Protein AF-A0A925RV56-F1 (afdb_monomer_lite)

Sequence (226 aa):
MSQFLAENAASPAIKYVKHAPISTLAQRGDGDKLFFITARDPLSQYQSLYFYGCRGNGRTFRQIARSEYDHLALYDGTEAGFARWLMLIATPGGRDIIAELYPPECAELYGPVTFCFLYLSFVTPARKLPKWLDRDRLPGQYEKKRLHRHVLRCESLNDDLAALAEGDLAPFLRDPGGAAARLRESRERRNSNSKRKPITVSNELKALVQEREWFMYDVLGYPRYV

Foldseek 3Di:
DDPLCVAWFPDDDPDDDPPDAPADCVQVPPPLDADEAEAEDQVVVLLLVLQCLLVVDDQLNVLCVVDPHPSCQLNVLALNSSVVVLVLQLALNNQVSQDPLCDSLNRHQAGPRLVVRQCQQAHPSSVPVSVQSDPVCVLVCSVVGGRHPYYAYPVCNLQSVLVCLCPVCVVGTPDSNVSSVVSVVPPDPPPVCPPDDDHDHDPVSLVSNCRRHVCCCVRVPDDRDD

pLDDT: mean 88.08, std 12.36, range [43.88, 98.25]

Radius of gyration: 19.15 Å; chains: 1; bounding box: 49×39×48 Å

Structure (mmCIF, N/CA/C/O backbone):
data_AF-A0A925RV56-F1
#
_entry.id   AF-A0A925RV56-F1
#
loop_
_atom_site.group_PDB
_atom_site.id
_atom_site.type_symbol
_atom_site.label_atom_id
_atom_site.label_alt_id
_atom_site.label_comp_id
_atom_site.label_asym_id
_atom_site.label_entity_id
_atom_site.label_seq_id
_atom_site.pdbx_PDB_ins_code
_atom_site.Cartn_x
_atom_site.Cartn_y
_atom_site.Cartn_z
_atom_site.occupancy
_atom_site.B_iso_or_equiv
_atom_site.auth_seq_id
_atom_site.auth_comp_id
_atom_site.auth_asym_id
_atom_site.auth_atom_id
_atom_site.pdbx_PDB_model_num
ATOM 1 N N . MET A 1 1 ? -6.798 19.239 12.460 1.00 58.84 1 MET A N 1
ATOM 2 C CA . MET A 1 1 ? -7.559 17.972 12.543 1.00 58.84 1 MET A CA 1
ATOM 3 C C . MET A 1 1 ? -8.550 17.918 11.387 1.00 58.84 1 MET A C 1
ATOM 5 O O . MET A 1 1 ? -8.887 18.983 10.890 1.00 58.84 1 MET A O 1
ATOM 9 N N . SER A 1 2 ? -8.964 16.734 10.917 1.00 79.06 2 SER A N 1
ATOM 10 C CA . SER A 1 2 ? -9.978 16.633 9.853 1.00 79.06 2 SER A CA 1
ATOM 11 C C . SER A 1 2 ? -11.288 17.292 10.295 1.00 79.06 2 SER A C 1
ATOM 13 O O . SER A 1 2 ? -11.746 17.027 11.407 1.00 79.06 2 SER A O 1
ATOM 15 N N . GLN A 1 3 ? -11.888 18.114 9.430 1.00 85.75 3 GLN A N 1
ATOM 16 C CA . GLN A 1 3 ? -13.200 18.723 9.667 1.00 85.75 3 GLN A CA 1
ATOM 17 C C . GLN A 1 3 ? -14.272 17.654 9.930 1.00 85.75 3 GLN A C 1
ATOM 19 O O . GLN A 1 3 ? -15.056 17.789 10.863 1.00 85.75 3 GLN A O 1
ATOM 24 N N . PHE A 1 4 ? -14.222 16.536 9.196 1.00 88.69 4 PHE A N 1
ATOM 25 C CA . PHE A 1 4 ? -15.129 15.405 9.398 1.00 88.69 4 PHE A CA 1
ATOM 26 C C . PHE A 1 4 ? -15.094 14.885 10.843 1.00 88.69 4 PHE A C 1
ATOM 28 O O . PHE A 1 4 ? -16.139 14.679 11.451 1.00 88.69 4 PHE A O 1
ATOM 35 N N . LEU A 1 5 ? -13.899 14.710 11.419 1.00 87.88 5 LEU A N 1
ATOM 36 C CA . LEU A 1 5 ? -13.766 14.217 12.793 1.00 87.88 5 LEU A CA 1
ATOM 37 C C . LEU A 1 5 ? -14.235 15.253 13.819 1.00 87.88 5 LEU A C 1
ATOM 39 O O . LEU A 1 5 ? -14.860 14.879 14.803 1.00 87.88 5 LEU A O 1
ATOM 43 N N . ALA A 1 6 ? -13.978 16.544 13.586 1.00 88.50 6 ALA A N 1
ATOM 44 C CA . ALA A 1 6 ? -14.450 17.603 14.480 1.00 88.50 6 ALA A CA 1
ATOM 45 C C . ALA A 1 6 ? -15.991 17.642 14.573 1.00 88.50 6 ALA A C 1
ATOM 47 O O . ALA A 1 6 ? -16.551 17.857 15.651 1.00 88.50 6 ALA A O 1
ATOM 48 N N . GLU A 1 7 ? -16.669 17.387 13.455 1.00 91.75 7 GLU A N 1
ATOM 49 C CA . GLU A 1 7 ? -18.129 17.437 13.338 1.00 91.75 7 GLU A CA 1
ATOM 50 C C . GLU A 1 7 ? -18.819 16.152 13.823 1.00 91.75 7 GLU A C 1
ATOM 52 O O . GLU A 1 7 ? -19.895 16.235 14.412 1.00 91.75 7 GLU A O 1
ATOM 57 N N . ASN A 1 8 ? -18.198 14.980 13.655 1.00 94.12 8 ASN A N 1
ATOM 58 C CA . ASN A 1 8 ? -18.866 13.697 13.912 1.00 94.12 8 ASN A CA 1
ATOM 59 C C . ASN A 1 8 ? -18.398 12.966 15.181 1.00 94.12 8 ASN A C 1
ATOM 61 O O . ASN A 1 8 ? -19.138 12.123 15.677 1.00 94.12 8 ASN A O 1
ATOM 65 N N . ALA A 1 9 ? -17.211 13.253 15.728 1.00 93.44 9 ALA A N 1
ATOM 66 C CA . ALA A 1 9 ? -16.708 12.527 16.899 1.00 93.44 9 ALA A CA 1
ATOM 67 C C . ALA A 1 9 ? -17.491 12.874 18.176 1.00 93.44 9 ALA A C 1
ATOM 69 O O . ALA A 1 9 ? -17.701 14.047 18.482 1.00 93.44 9 ALA A O 1
ATOM 70 N N . ALA A 1 10 ? -17.874 11.864 18.959 1.00 92.94 10 ALA A N 1
ATOM 71 C CA . ALA A 1 10 ? -18.574 12.045 20.234 1.00 92.94 10 ALA A CA 1
ATOM 72 C C . ALA A 1 10 ? -17.686 12.680 21.318 1.00 92.94 10 ALA A C 1
ATOM 74 O O . ALA A 1 10 ? -18.184 13.347 22.223 1.00 92.94 10 ALA A O 1
ATOM 75 N N . SER A 1 11 ? -16.366 12.522 21.207 1.00 87.88 11 SER A N 1
ATOM 76 C CA . SER A 1 11 ? -15.388 13.018 22.177 1.00 87.88 11 SER A CA 1
ATOM 77 C C . SER A 1 11 ? -14.476 14.094 21.577 1.00 87.88 11 SER A C 1
ATOM 79 O O . SER A 1 11 ? -14.195 14.071 20.374 1.00 87.88 11 SER A O 1
ATOM 81 N N . PRO A 1 12 ? -13.973 15.041 22.393 1.00 86.19 12 PRO A N 1
ATOM 82 C CA . PRO A 1 12 ? -12.977 15.999 21.938 1.00 86.19 12 PRO A CA 1
ATOM 83 C C . PRO A 1 12 ? -11.671 15.283 21.588 1.00 86.19 12 PRO A C 1
ATOM 85 O O . PRO A 1 12 ? -11.300 14.278 22.197 1.00 86.19 12 PRO A O 1
ATOM 88 N N . ALA A 1 13 ? -10.930 15.824 20.625 1.00 84.25 13 ALA A N 1
ATOM 89 C CA . ALA A 1 13 ? -9.627 15.265 20.315 1.00 84.25 13 ALA A CA 1
ATOM 90 C C . ALA A 1 13 ? -8.609 15.595 21.398 1.00 84.25 13 ALA A C 1
ATOM 92 O O . ALA A 1 13 ? -8.320 16.756 21.671 1.00 84.25 13 ALA A O 1
ATOM 93 N N . ILE A 1 14 ? -8.021 14.540 21.950 1.00 79.38 14 ILE A N 1
ATOM 94 C CA . ILE A 1 14 ? -7.017 14.635 23.007 1.00 79.38 14 ILE A CA 1
ATOM 95 C C . ILE A 1 14 ? -5.660 15.041 22.421 1.00 79.38 14 ILE A C 1
ATOM 97 O O . ILE A 1 14 ? -4.964 15.898 22.959 1.00 79.38 14 ILE A O 1
ATOM 101 N N . LYS A 1 15 ? -5.260 14.423 21.301 1.00 80.06 15 LYS A N 1
ATOM 102 C CA . LYS A 1 15 ? -3.985 14.700 20.633 1.00 80.06 15 LYS A CA 1
ATOM 103 C C . LYS A 1 15 ? -4.027 14.242 19.182 1.00 80.06 15 LYS A C 1
ATOM 105 O O . LYS A 1 15 ? -4.480 13.141 18.887 1.00 80.06 15 LYS A O 1
ATOM 110 N N . TYR A 1 16 ? -3.485 15.057 18.283 1.00 77.25 16 TYR A N 1
ATOM 111 C CA . TYR A 1 16 ? -3.276 14.684 16.887 1.00 77.25 16 TYR A CA 1
ATOM 112 C C . TYR A 1 16 ? -1.789 14.773 16.557 1.00 77.25 16 TYR A C 1
ATOM 114 O O . TYR A 1 16 ? -1.198 15.849 16.628 1.00 77.25 16 TYR A O 1
ATOM 122 N N . VAL A 1 17 ? -1.184 13.643 16.192 1.00 77.06 17 VAL A N 1
ATOM 123 C CA . VAL A 1 17 ? 0.209 13.590 15.737 1.00 77.06 17 VAL A CA 1
ATOM 124 C C . VAL A 1 17 ? 0.253 12.867 14.405 1.00 77.06 17 VAL A C 1
ATOM 126 O O . VAL A 1 17 ? -0.127 11.703 14.298 1.00 77.06 17 VAL A O 1
ATOM 129 N N . LYS A 1 18 ? 0.735 13.563 13.378 1.00 76.81 18 LYS A N 1
ATOM 130 C CA . LYS A 1 18 ? 0.964 12.964 12.066 1.00 76.81 18 LYS A CA 1
ATOM 131 C C . LYS A 1 18 ? 2.271 12.168 12.096 1.00 76.81 18 LYS A C 1
ATOM 133 O O . LYS A 1 18 ? 3.268 12.663 12.609 1.00 76.81 18 LYS A O 1
ATOM 138 N N . HIS A 1 19 ? 2.261 10.965 11.522 1.00 74.06 19 HIS A N 1
ATOM 139 C CA . HIS A 1 19 ? 3.433 10.081 11.415 1.00 74.06 19 HIS A CA 1
ATOM 140 C C . HIS A 1 19 ? 4.072 9.692 12.764 1.00 74.06 19 HIS A C 1
ATOM 142 O O . HIS A 1 19 ? 5.280 9.475 12.837 1.00 74.06 19 HIS A O 1
ATOM 148 N N . ALA A 1 20 ? 3.281 9.602 13.839 1.00 73.88 20 ALA A N 1
ATOM 149 C CA . ALA A 1 20 ? 3.788 9.097 15.110 1.00 73.88 20 ALA A CA 1
ATOM 150 C C . ALA A 1 20 ? 4.169 7.609 14.987 1.00 73.88 20 ALA A C 1
ATOM 152 O O . ALA A 1 20 ? 3.386 6.831 14.435 1.00 73.88 20 ALA A O 1
ATOM 153 N N . PRO A 1 21 ? 5.333 7.186 15.509 1.00 70.00 21 PRO A N 1
ATOM 154 C CA . PRO A 1 21 ? 5.688 5.777 15.533 1.00 70.00 21 PRO A CA 1
ATOM 155 C C . PRO A 1 21 ? 4.753 5.009 16.473 1.00 70.00 21 PRO A C 1
ATOM 157 O O . PRO A 1 21 ? 4.468 5.447 17.590 1.00 70.00 21 PRO A O 1
ATOM 160 N N . ILE A 1 22 ? 4.322 3.827 16.037 1.00 69.88 22 ILE A N 1
ATOM 161 C CA . ILE A 1 22 ? 3.598 2.873 16.882 1.00 69.88 22 ILE A CA 1
ATOM 162 C C . ILE A 1 22 ? 4.647 2.028 17.613 1.00 69.88 22 ILE A C 1
ATOM 164 O O . ILE A 1 22 ? 5.045 0.955 17.155 1.00 69.88 22 ILE A O 1
ATOM 168 N N . SER A 1 23 ? 5.216 2.584 18.682 1.00 62.62 23 SER A N 1
ATOM 169 C CA . SER A 1 23 ? 6.438 2.059 19.305 1.00 62.62 23 SER A CA 1
ATOM 170 C C . SER A 1 23 ? 6.220 1.272 20.598 1.00 62.62 23 SER A C 1
ATOM 172 O O . SER A 1 23 ? 7.163 0.618 21.044 1.00 62.62 23 SER A O 1
ATOM 174 N N . THR A 1 24 ? 5.023 1.270 21.203 1.00 58.88 24 THR A N 1
ATOM 175 C CA . THR A 1 24 ? 4.828 0.681 22.543 1.00 58.88 24 THR A CA 1
ATOM 176 C C . THR A 1 24 ? 3.706 -0.355 22.624 1.00 58.88 24 THR A C 1
ATOM 178 O O . THR A 1 24 ? 2.644 -0.226 22.022 1.00 58.88 24 THR A O 1
ATOM 181 N N . LEU A 1 25 ? 3.931 -1.391 23.443 1.00 52.28 25 LEU A N 1
ATOM 182 C CA . LEU A 1 25 ? 2.933 -2.405 23.817 1.00 52.28 25 LEU A CA 1
ATOM 183 C C . LEU A 1 25 ? 1.701 -1.801 24.515 1.00 52.28 25 LEU A C 1
ATOM 185 O O . LEU A 1 25 ? 0.617 -2.361 24.404 1.00 52.28 25 LEU A O 1
ATOM 189 N N . ALA A 1 26 ? 1.837 -0.636 25.159 1.00 49.56 26 ALA A N 1
ATOM 190 C CA . ALA A 1 26 ? 0.726 0.107 25.761 1.00 49.56 26 ALA A CA 1
ATOM 191 C C . ALA A 1 26 ? -0.317 0.586 24.729 1.00 49.56 26 ALA A C 1
ATOM 193 O O . ALA A 1 26 ? -1.475 0.795 25.066 1.00 49.56 26 ALA A O 1
ATOM 194 N N . GLN A 1 27 ? 0.058 0.719 23.451 1.00 57.03 27 GLN A N 1
ATOM 195 C CA . GLN A 1 27 ? -0.900 0.964 22.365 1.00 57.03 27 GLN A CA 1
ATOM 196 C C . GLN A 1 27 ? -1.645 -0.311 21.938 1.00 57.03 27 GLN A C 1
ATOM 198 O O . GLN A 1 27 ? -2.660 -0.212 21.264 1.00 57.03 27 GLN A O 1
ATOM 203 N N . ARG A 1 28 ? -1.141 -1.489 22.329 1.00 48.72 28 ARG A N 1
ATOM 204 C CA . ARG A 1 28 ? -1.655 -2.823 21.988 1.00 48.72 28 ARG A CA 1
ATOM 205 C C . ARG A 1 28 ? -2.567 -3.412 23.072 1.00 48.72 28 ARG A C 1
ATOM 207 O O . ARG A 1 28 ? -3.389 -4.258 22.756 1.00 48.72 28 ARG A O 1
ATOM 214 N N . GLY A 1 29 ? -2.359 -3.019 24.331 1.00 43.88 29 GLY A N 1
ATOM 215 C CA . GLY A 1 29 ? -3.108 -3.510 25.497 1.00 43.88 29 GLY A CA 1
ATOM 216 C C . GLY A 1 29 ? -4.313 -2.656 25.883 1.00 43.88 29 GLY A C 1
ATOM 217 O O . GLY A 1 29 ? -5.063 -3.037 26.772 1.00 43.88 29 GLY A O 1
ATOM 218 N N . ASP A 1 30 ? -4.494 -1.518 25.220 1.00 57.38 30 ASP A N 1
ATOM 219 C CA . ASP A 1 30 ? -5.685 -0.696 25.374 1.00 57.38 30 ASP A CA 1
ATOM 220 C C . ASP A 1 30 ? -6.725 -1.231 24.386 1.00 57.38 30 ASP A C 1
ATOM 222 O O . ASP A 1 30 ? -6.739 -0.836 23.218 1.00 57.38 30 ASP A O 1
ATOM 226 N N . GLY A 1 31 ? -7.497 -2.232 24.826 1.00 59.25 31 GLY A N 1
ATOM 227 C CA . GLY A 1 31 ? -8.502 -2.930 24.010 1.00 59.25 31 GLY A CA 1
ATOM 228 C C . GLY A 1 31 ? -9.547 -1.999 23.388 1.00 59.25 31 GLY A C 1
ATOM 229 O O . GLY A 1 31 ? -10.214 -2.378 22.430 1.00 59.25 31 GLY A O 1
ATOM 230 N N . ASP A 1 32 ? -9.611 -0.762 23.875 1.00 69.44 32 ASP A N 1
ATOM 231 C CA . ASP A 1 32 ? -10.511 0.290 23.419 1.00 69.44 32 ASP A CA 1
ATOM 232 C C . ASP A 1 32 ? -9.981 1.048 22.185 1.00 69.44 32 ASP A C 1
ATOM 234 O O . ASP A 1 32 ? -10.667 1.910 21.631 1.00 69.44 32 ASP A O 1
ATOM 238 N N . LYS A 1 33 ? -8.754 0.758 21.722 1.00 80.25 33 LYS A N 1
ATOM 239 C CA . LYS A 1 33 ? -8.170 1.403 20.537 1.00 80.25 33 LYS A CA 1
ATOM 240 C C . LYS A 1 33 ? -8.474 0.634 19.256 1.00 80.25 33 LYS A C 1
ATOM 242 O O . LYS A 1 33 ? -7.994 -0.476 19.039 1.00 80.25 33 LYS A O 1
ATOM 247 N N . LEU A 1 34 ? -9.170 1.296 18.336 1.00 86.38 34 LEU A N 1
ATOM 248 C CA . LEU A 1 34 ? -9.408 0.782 16.992 1.00 86.38 34 LEU A CA 1
ATOM 249 C C . LEU A 1 34 ? -8.260 1.147 16.038 1.00 86.38 34 LEU A C 1
ATOM 251 O O . LEU A 1 34 ? -7.969 2.323 15.812 1.00 86.38 34 LEU A O 1
ATOM 255 N N . PHE A 1 35 ? -7.654 0.135 15.418 1.00 88.75 35 PHE A N 1
ATOM 256 C CA . PHE A 1 35 ? -6.673 0.301 14.345 1.00 88.75 35 PHE A CA 1
ATOM 257 C C . PHE A 1 35 ? -7.241 -0.223 13.026 1.00 88.75 35 PHE A C 1
ATOM 259 O O . PHE A 1 35 ? -7.719 -1.357 12.944 1.00 88.75 35 PHE A O 1
ATOM 266 N N . PHE A 1 36 ? -7.122 0.575 11.971 1.00 93.88 36 PHE A N 1
ATOM 267 C CA . PHE A 1 36 ? -7.403 0.170 10.598 1.00 93.88 36 PHE A CA 1
ATOM 268 C C . PHE A 1 36 ? -6.281 0.656 9.681 1.00 93.88 36 PHE A C 1
ATOM 270 O O . PHE A 1 36 ? -5.567 1.611 9.997 1.00 93.88 36 PHE A O 1
ATOM 277 N N . ILE A 1 37 ? -6.112 -0.019 8.552 1.00 95.31 37 ILE A N 1
ATOM 278 C CA . ILE A 1 37 ? -5.110 0.306 7.536 1.00 95.31 37 ILE A CA 1
ATOM 279 C C . ILE A 1 37 ? -5.791 0.399 6.177 1.00 95.31 37 ILE A C 1
ATOM 281 O O . ILE A 1 37 ? -6.814 -0.244 5.952 1.00 95.31 37 ILE A O 1
ATOM 285 N N . THR A 1 38 ? -5.228 1.179 5.260 1.00 95.88 38 THR A N 1
ATOM 286 C CA . THR A 1 38 ? -5.669 1.176 3.867 1.00 95.88 38 THR A CA 1
ATOM 287 C C . THR A 1 38 ? -4.773 0.291 3.003 1.00 95.88 38 THR A C 1
ATOM 289 O O . THR A 1 38 ? -3.559 0.221 3.194 1.00 95.88 38 THR A O 1
ATOM 292 N N . ALA A 1 39 ? -5.377 -0.364 2.021 1.00 96.94 39 ALA A N 1
ATOM 293 C CA . ALA A 1 39 ? -4.698 -1.046 0.928 1.00 96.94 39 ALA A CA 1
ATOM 294 C C . ALA A 1 39 ? -5.175 -0.457 -0.403 1.00 96.94 39 ALA A C 1
ATOM 296 O O . ALA A 1 39 ? -6.234 0.168 -0.467 1.00 96.94 39 ALA A O 1
ATOM 297 N N . ARG A 1 40 ? -4.399 -0.653 -1.465 1.00 95.94 40 ARG A N 1
ATOM 298 C CA . ARG A 1 40 ? -4.764 -0.263 -2.828 1.00 95.94 40 ARG A CA 1
ATOM 299 C C . ARG A 1 40 ? -4.381 -1.380 -3.781 1.00 95.94 40 ARG A C 1
ATOM 301 O O . ARG A 1 40 ? -3.402 -2.083 -3.518 1.00 95.94 40 ARG A O 1
ATOM 308 N N . ASP A 1 41 ? -5.103 -1.475 -4.887 1.00 96.44 41 ASP A N 1
ATOM 309 C CA . ASP A 1 41 ? -4.726 -2.282 -6.036 1.00 96.44 41 ASP A CA 1
ATOM 310 C C . ASP A 1 41 ? -3.256 -2.004 -6.409 1.00 96.44 41 ASP A C 1
ATOM 312 O O . ASP A 1 41 ? -2.890 -0.834 -6.619 1.00 96.44 41 ASP A O 1
ATOM 316 N N . PRO A 1 42 ? -2.387 -3.032 -6.450 1.00 97.38 42 PRO A N 1
ATOM 317 C CA . PRO A 1 42 ? -0.957 -2.805 -6.608 1.00 97.38 42 PRO A CA 1
ATOM 318 C C . PRO A 1 42 ? -0.588 -2.091 -7.910 1.00 97.38 42 PRO A C 1
ATOM 320 O O . PRO A 1 42 ? 0.234 -1.173 -7.884 1.00 97.38 42 PRO A O 1
ATOM 323 N N . LEU A 1 43 ? -1.216 -2.435 -9.040 1.00 96.19 43 LEU A N 1
ATOM 324 C CA . LEU A 1 43 ? -0.917 -1.792 -10.320 1.00 96.19 43 LEU A CA 1
ATOM 325 C C . LEU A 1 43 ? -1.344 -0.323 -10.316 1.00 96.19 43 LEU A C 1
ATOM 327 O O . LEU A 1 43 ? -0.566 0.557 -10.697 1.00 96.19 43 LEU A O 1
ATOM 331 N N . SER A 1 44 ? -2.538 -0.038 -9.800 1.00 94.06 44 SER A N 1
ATOM 332 C CA . SER A 1 44 ? -3.037 1.325 -9.616 1.00 94.06 44 SER A CA 1
ATOM 333 C C . SER A 1 44 ? -2.136 2.149 -8.691 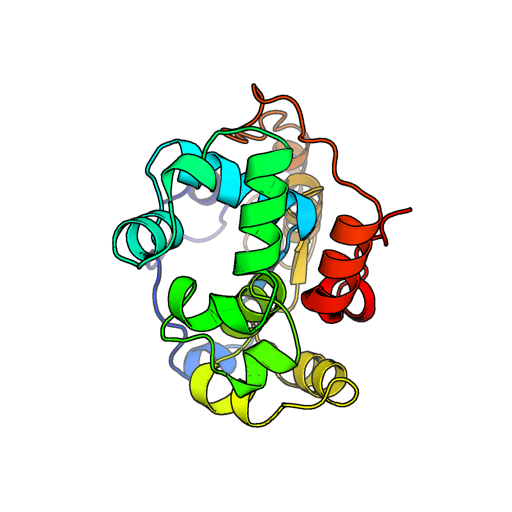1.00 94.06 44 SER A C 1
ATOM 335 O O . SER A 1 44 ? -1.917 3.345 -8.923 1.00 94.06 44 SER A O 1
ATOM 337 N N . GLN A 1 45 ? -1.588 1.530 -7.641 1.00 94.88 45 GLN A N 1
ATOM 338 C CA . GLN A 1 45 ? -0.621 2.158 -6.744 1.00 94.88 45 GLN A CA 1
ATOM 339 C C . GLN A 1 45 ? 0.692 2.473 -7.472 1.00 94.88 45 GLN A C 1
ATOM 341 O O . GLN A 1 45 ? 1.181 3.602 -7.371 1.00 94.88 45 GLN A O 1
ATOM 346 N N . TYR A 1 46 ? 1.235 1.533 -8.247 1.00 95.88 46 TYR A N 1
ATOM 347 C CA . TYR A 1 46 ? 2.443 1.750 -9.042 1.00 95.88 46 TYR A CA 1
ATOM 348 C C . TYR A 1 46 ? 2.278 2.861 -10.072 1.00 95.88 46 TYR A C 1
ATOM 350 O O . TYR A 1 46 ? 3.109 3.766 -10.117 1.00 95.88 46 TYR A O 1
ATOM 358 N N . GLN A 1 47 ? 1.189 2.861 -10.843 1.00 94.81 47 GLN A N 1
ATOM 359 C CA . GLN A 1 47 ? 0.898 3.938 -11.793 1.00 94.81 47 GLN A CA 1
ATOM 360 C C . GLN A 1 47 ? 0.806 5.292 -11.082 1.00 94.81 47 GLN A C 1
ATOM 362 O O . GLN A 1 47 ? 1.344 6.292 -11.554 1.00 94.81 47 GLN A O 1
ATOM 367 N N . SER A 1 48 ? 0.172 5.335 -9.907 1.00 92.31 48 SER A N 1
ATOM 368 C CA . SER A 1 48 ? 0.092 6.550 -9.095 1.00 92.31 48 SER A CA 1
ATOM 369 C C . SER A 1 48 ? 1.473 7.060 -8.669 1.00 92.31 48 SER A C 1
ATOM 371 O O . SER A 1 48 ? 1.726 8.263 -8.756 1.00 92.31 48 SER A O 1
ATOM 373 N N . LEU A 1 49 ? 2.361 6.168 -8.220 1.00 93.12 49 LEU A N 1
ATOM 374 C CA . LEU A 1 49 ? 3.731 6.501 -7.816 1.00 93.12 49 LEU A CA 1
ATOM 375 C C . LEU A 1 49 ? 4.585 6.944 -9.007 1.00 93.12 49 LEU A C 1
ATOM 377 O O . LEU A 1 49 ? 5.264 7.969 -8.924 1.00 93.12 49 LEU A O 1
ATOM 381 N N . TYR A 1 50 ? 4.496 6.225 -10.122 1.00 95.44 50 TYR A N 1
ATOM 382 C CA . TYR A 1 50 ? 5.164 6.554 -11.375 1.00 95.44 50 TYR A CA 1
ATOM 383 C C . TYR A 1 50 ? 4.851 7.983 -11.821 1.00 95.44 50 TYR A C 1
ATOM 385 O O . TYR A 1 50 ? 5.730 8.823 -12.008 1.00 95.44 50 TYR A O 1
ATOM 393 N N . PHE A 1 51 ? 3.562 8.293 -11.895 1.00 94.44 51 PHE A N 1
ATOM 394 C CA . PHE A 1 51 ? 3.058 9.583 -12.331 1.00 94.44 51 PHE A CA 1
ATOM 395 C C . PHE A 1 51 ? 3.324 10.727 -11.344 1.00 94.44 51 PHE A C 1
ATOM 397 O O . PHE A 1 51 ? 3.316 11.901 -11.742 1.00 94.44 51 PHE A O 1
ATOM 404 N N . TYR A 1 52 ? 3.519 10.416 -10.063 1.00 93.25 52 TYR A N 1
ATOM 405 C CA . TYR A 1 52 ? 4.018 11.366 -9.071 1.00 93.25 52 TYR A CA 1
ATOM 406 C C . TYR A 1 52 ? 5.507 11.667 -9.311 1.00 93.25 52 TYR A C 1
ATOM 408 O O . TYR A 1 52 ? 5.892 12.838 -9.333 1.00 93.25 52 TYR A O 1
ATOM 416 N N . GLY A 1 53 ? 6.302 10.636 -9.613 1.00 94.44 53 GLY A N 1
ATOM 417 C CA . GLY A 1 53 ? 7.710 10.746 -10.006 1.00 94.44 53 GLY A CA 1
ATOM 418 C C . GLY A 1 53 ? 7.937 11.513 -11.309 1.00 94.44 53 GLY A C 1
ATOM 419 O O . GLY A 1 53 ? 8.807 12.371 -11.345 1.00 94.44 53 GLY A O 1
ATOM 420 N N . CYS A 1 54 ? 7.075 11.347 -12.319 1.00 94.81 54 CYS A N 1
ATOM 421 C CA . CYS A 1 54 ? 7.109 12.140 -13.563 1.00 94.81 54 CYS A CA 1
ATOM 422 C C . CYS A 1 54 ? 6.976 13.657 -13.334 1.00 94.81 54 CYS A C 1
ATOM 424 O O . CYS A 1 54 ? 7.273 14.450 -14.217 1.00 94.81 54 CYS A O 1
ATOM 426 N N . ARG A 1 55 ? 6.501 14.086 -12.157 1.00 93.31 55 ARG A N 1
ATOM 427 C CA . ARG A 1 55 ? 6.442 15.504 -11.760 1.00 93.31 55 ARG A CA 1
ATOM 428 C C . ARG A 1 55 ? 7.676 15.944 -10.956 1.00 93.31 55 ARG A C 1
ATOM 430 O O . ARG A 1 55 ? 7.614 16.966 -10.281 1.00 93.31 55 ARG A O 1
ATOM 437 N N . GLY A 1 56 ? 8.736 15.140 -10.936 1.00 93.50 56 GLY A N 1
ATOM 438 C CA . GLY A 1 56 ? 9.936 15.360 -10.129 1.00 93.50 56 GLY A CA 1
ATOM 439 C C . GLY A 1 56 ? 9.734 15.150 -8.625 1.00 93.50 56 GLY A C 1
ATOM 440 O O . GLY A 1 56 ? 10.536 15.626 -7.823 1.00 93.50 56 GLY A O 1
ATOM 441 N N . ASN A 1 57 ? 8.652 14.477 -8.212 1.00 92.88 57 ASN A N 1
ATOM 442 C CA . ASN A 1 57 ? 8.293 14.349 -6.801 1.00 92.88 57 ASN A CA 1
ATOM 443 C C . ASN A 1 57 ? 8.546 12.949 -6.235 1.00 92.88 57 ASN A C 1
ATOM 445 O O . ASN A 1 57 ? 8.482 11.935 -6.924 1.00 92.88 57 ASN A O 1
ATOM 449 N N . GLY A 1 58 ? 8.740 12.892 -4.917 1.00 89.56 58 GLY A N 1
ATOM 450 C CA . GLY A 1 58 ? 8.850 11.643 -4.167 1.00 89.56 58 GLY A CA 1
ATOM 451 C C . GLY A 1 58 ? 10.283 11.238 -3.840 1.00 89.56 58 GLY A C 1
ATOM 452 O O . GLY A 1 58 ? 11.264 11.780 -4.348 1.00 89.56 58 GLY A O 1
ATOM 453 N N . ARG A 1 59 ? 10.414 10.308 -2.893 1.00 89.56 59 ARG A N 1
ATOM 454 C CA . ARG A 1 59 ? 11.719 9.794 -2.459 1.00 89.56 59 ARG A CA 1
ATOM 455 C C . ARG A 1 59 ? 12.354 8.929 -3.553 1.00 89.56 59 ARG A C 1
ATOM 457 O O . ARG A 1 59 ? 13.491 9.196 -3.911 1.00 89.56 59 ARG A O 1
ATOM 464 N N . THR A 1 60 ? 11.584 8.010 -4.138 1.00 90.75 60 THR A N 1
ATOM 465 C CA . THR A 1 60 ? 12.029 7.119 -5.221 1.00 90.75 60 THR A CA 1
ATOM 466 C C . THR A 1 60 ? 12.574 7.897 -6.415 1.00 90.75 60 THR A C 1
ATOM 468 O O . THR A 1 60 ? 13.692 7.633 -6.834 1.00 90.75 60 THR A O 1
ATOM 471 N N . PHE A 1 61 ? 11.860 8.926 -6.896 1.00 94.31 61 PHE A N 1
ATOM 472 C CA . PHE A 1 61 ? 12.362 9.795 -7.970 1.00 94.31 61 PHE A CA 1
ATOM 473 C C . PHE A 1 61 ? 13.733 10.387 -7.623 1.00 94.31 61 PHE A C 1
ATOM 475 O O . PHE A 1 61 ? 14.674 10.268 -8.397 1.00 94.31 61 PHE A O 1
ATOM 482 N N . ARG A 1 62 ? 13.868 10.975 -6.425 1.00 93.44 62 ARG A N 1
ATOM 483 C CA . ARG A 1 62 ? 15.130 11.579 -5.970 1.00 93.44 62 ARG A CA 1
ATOM 484 C C . ARG A 1 62 ? 16.262 10.562 -5.816 1.00 93.44 62 ARG A C 1
ATOM 486 O O . ARG A 1 62 ? 17.413 10.948 -5.968 1.00 93.44 62 ARG A O 1
ATOM 493 N N . GLN A 1 63 ? 15.956 9.309 -5.482 1.00 92.31 63 GLN A N 1
ATOM 494 C CA . GLN A 1 63 ? 16.951 8.238 -5.404 1.00 92.31 63 GLN A CA 1
ATOM 495 C C . GLN A 1 63 ? 17.403 7.808 -6.803 1.00 92.31 63 GLN A C 1
ATOM 497 O O . GLN A 1 63 ? 18.604 7.764 -7.038 1.00 92.31 63 GLN A O 1
ATOM 502 N N . ILE A 1 64 ? 16.475 7.613 -7.748 1.00 93.31 64 ILE A N 1
ATOM 503 C CA . ILE A 1 64 ? 16.812 7.303 -9.149 1.00 93.31 64 ILE A CA 1
ATOM 504 C C . ILE A 1 64 ? 17.622 8.447 -9.771 1.00 93.31 64 ILE A C 1
ATOM 506 O O . ILE A 1 64 ? 18.671 8.208 -10.354 1.00 93.31 64 ILE A O 1
ATOM 510 N N . ALA A 1 65 ? 17.211 9.701 -9.575 1.00 94.25 65 ALA A N 1
ATOM 511 C CA . ALA A 1 65 ? 17.920 10.868 -10.109 1.00 94.25 65 ALA A CA 1
ATOM 512 C C . ALA A 1 65 ? 19.350 11.047 -9.556 1.00 94.25 65 ALA A C 1
ATOM 514 O O . ALA A 1 65 ? 20.120 11.830 -10.102 1.00 94.25 65 ALA A O 1
ATOM 515 N N . ARG A 1 66 ? 19.700 10.358 -8.462 1.00 93.50 66 ARG A N 1
ATOM 516 C CA . ARG A 1 66 ? 21.045 10.344 -7.858 1.00 93.50 66 ARG A CA 1
ATOM 517 C C . ARG A 1 66 ? 21.806 9.040 -8.106 1.00 93.50 66 ARG A C 1
ATOM 519 O O . ARG A 1 66 ? 22.905 8.880 -7.587 1.00 93.50 66 ARG A O 1
ATOM 526 N N . SER A 1 67 ? 21.196 8.105 -8.818 1.00 91.69 67 SER A N 1
ATOM 527 C CA . SER A 1 67 ? 21.780 6.813 -9.159 1.00 91.69 67 SER A CA 1
ATOM 528 C C . SER A 1 67 ? 22.361 6.839 -10.573 1.00 91.69 67 SER A C 1
ATOM 530 O O . SER A 1 67 ? 22.312 7.860 -11.254 1.00 91.69 67 SER A O 1
ATOM 532 N N . GLU A 1 68 ? 22.879 5.703 -11.025 1.00 92.50 68 GLU A N 1
ATOM 533 C CA . GLU A 1 68 ? 23.354 5.506 -12.400 1.00 92.50 68 GLU A CA 1
ATOM 534 C C . GLU A 1 68 ? 22.227 5.351 -13.436 1.00 92.50 68 GLU A C 1
ATOM 536 O O . GLU A 1 68 ? 22.477 5.410 -14.638 1.00 92.50 68 GLU A O 1
ATOM 541 N N . TYR A 1 69 ? 20.982 5.161 -12.991 1.00 93.56 69 TYR A N 1
ATOM 542 C CA . TYR A 1 69 ? 19.847 4.982 -13.889 1.00 93.56 69 TYR A CA 1
ATOM 543 C C . TYR A 1 69 ? 19.443 6.294 -14.574 1.00 93.56 69 TYR A C 1
ATOM 545 O O . TYR A 1 69 ? 19.354 7.352 -13.944 1.00 93.56 69 TYR A O 1
ATOM 553 N N . ASP A 1 70 ? 19.081 6.206 -15.856 1.00 94.88 70 ASP A N 1
ATOM 554 C CA . ASP A 1 70 ? 18.507 7.329 -16.597 1.00 94.88 70 ASP A CA 1
ATOM 555 C C . ASP A 1 70 ? 17.078 7.628 -16.112 1.00 94.88 70 ASP A C 1
ATOM 557 O O . ASP A 1 70 ? 16.078 7.086 -16.593 1.00 94.88 70 ASP A O 1
ATOM 561 N N . HIS A 1 71 ? 16.980 8.511 -15.120 1.00 94.56 71 HIS A N 1
ATOM 562 C CA . HIS A 1 71 ? 15.707 8.927 -14.545 1.00 94.56 71 HIS A CA 1
ATOM 563 C C . HIS A 1 71 ? 14.783 9.633 -15.551 1.00 94.56 71 HIS A C 1
ATOM 565 O O . HIS A 1 71 ? 13.567 9.571 -15.364 1.00 94.56 71 HIS A O 1
ATOM 571 N N . LEU A 1 72 ? 15.311 10.278 -16.600 1.00 94.94 72 LEU A N 1
ATOM 572 C CA . LEU A 1 72 ? 14.492 10.939 -17.622 1.00 94.94 72 LEU A CA 1
ATOM 573 C C . LEU A 1 72 ? 13.833 9.900 -18.529 1.00 94.94 72 LEU A C 1
ATOM 575 O O . LEU A 1 72 ? 12.634 9.992 -18.782 1.00 94.94 72 LEU A O 1
ATOM 579 N N . ALA A 1 73 ? 14.580 8.869 -18.933 1.00 94.94 73 ALA A N 1
ATOM 580 C CA . ALA A 1 73 ? 14.019 7.741 -19.669 1.00 94.94 73 ALA A CA 1
ATOM 581 C C . ALA A 1 73 ? 13.056 6.908 -18.813 1.00 94.94 73 ALA A C 1
ATOM 583 O O . ALA A 1 73 ? 12.101 6.336 -19.336 1.00 94.94 73 ALA A O 1
ATOM 584 N N . LEU A 1 74 ? 13.274 6.805 -17.501 1.00 95.69 74 LEU A N 1
ATOM 585 C CA . LEU A 1 74 ? 12.341 6.099 -16.623 1.00 95.69 74 LEU A CA 1
ATOM 586 C C . LEU A 1 74 ? 11.045 6.895 -16.447 1.00 95.69 74 LEU A C 1
ATOM 588 O O . LEU A 1 74 ? 9.971 6.328 -16.592 1.00 95.69 74 LEU A O 1
ATOM 592 N N . TYR A 1 75 ? 11.112 8.203 -16.203 1.00 95.88 75 TYR A N 1
ATOM 593 C CA . TYR A 1 75 ? 9.956 9.047 -15.877 1.00 95.88 75 TYR A CA 1
ATOM 594 C C . TYR A 1 75 ? 9.456 9.923 -17.042 1.00 95.88 75 TYR A C 1
ATOM 596 O O . TYR A 1 75 ? 9.089 11.080 -16.837 1.00 95.88 75 TYR A O 1
ATOM 604 N N . ASP A 1 76 ? 9.388 9.368 -18.254 1.00 94.81 76 ASP A N 1
ATOM 605 C CA . ASP A 1 76 ? 8.928 10.084 -19.459 1.00 94.81 76 ASP A CA 1
ATOM 606 C C . ASP A 1 76 ? 7.391 10.244 -19.566 1.00 94.81 76 ASP A C 1
ATOM 608 O O . ASP A 1 76 ? 6.887 10.951 -20.439 1.00 94.81 76 ASP A O 1
ATOM 612 N N . GLY A 1 77 ? 6.625 9.616 -18.667 1.00 93.69 77 GLY A N 1
ATOM 613 C CA . GLY A 1 77 ? 5.162 9.667 -18.641 1.00 93.69 77 GLY A CA 1
ATOM 614 C C . GLY A 1 77 ? 4.469 8.741 -19.647 1.00 93.69 77 GLY A C 1
ATOM 615 O O . GLY A 1 77 ? 3.243 8.811 -19.767 1.00 93.69 77 GLY A O 1
ATOM 616 N N . THR A 1 78 ? 5.219 7.890 -20.348 1.00 94.75 78 THR A N 1
ATOM 617 C CA . THR A 1 78 ? 4.718 6.962 -21.370 1.00 94.75 78 THR A CA 1
ATOM 618 C C . THR A 1 78 ? 4.516 5.549 -20.821 1.00 94.75 78 THR A C 1
ATOM 620 O O . THR A 1 78 ? 4.978 5.202 -19.732 1.00 94.75 78 THR A O 1
ATOM 623 N N . GLU A 1 79 ? 3.842 4.694 -21.595 1.00 95.81 79 GLU A N 1
ATOM 624 C CA . GLU A 1 79 ? 3.690 3.272 -21.257 1.00 95.81 79 GLU A CA 1
ATOM 625 C C . GLU A 1 79 ? 5.047 2.552 -21.212 1.00 95.81 79 GLU A C 1
ATOM 627 O O . GLU A 1 79 ? 5.305 1.764 -20.304 1.00 95.81 79 GLU A O 1
ATOM 632 N N . ALA A 1 80 ? 5.951 2.879 -22.144 1.00 96.06 80 ALA A N 1
ATOM 633 C CA . ALA A 1 80 ? 7.290 2.302 -22.201 1.00 96.06 80 ALA A CA 1
ATOM 634 C C . ALA A 1 80 ? 8.164 2.754 -21.018 1.00 96.06 80 ALA A C 1
ATOM 636 O O . ALA A 1 80 ? 8.885 1.940 -20.437 1.00 96.06 80 ALA A O 1
ATOM 637 N N . GLY A 1 81 ? 8.080 4.029 -20.624 1.00 96.62 81 GLY A N 1
ATOM 638 C CA . GLY A 1 81 ? 8.739 4.530 -19.418 1.00 96.62 81 GLY A CA 1
ATOM 639 C C . GLY A 1 81 ? 8.211 3.855 -18.159 1.00 96.62 81 GLY A C 1
ATOM 640 O O . GLY A 1 81 ? 8.999 3.386 -17.338 1.00 96.62 81 GLY A O 1
ATOM 641 N N . PHE A 1 82 ? 6.889 3.707 -18.039 1.00 97.06 82 PHE A N 1
ATOM 642 C CA . PHE A 1 82 ? 6.286 2.974 -16.927 1.00 97.06 82 PHE A CA 1
ATOM 643 C C . PHE A 1 82 ? 6.725 1.513 -16.884 1.00 97.06 82 PHE A C 1
ATOM 645 O O . PHE A 1 82 ? 7.059 1.032 -15.807 1.00 97.06 82 PHE A O 1
ATOM 652 N N . ALA A 1 83 ? 6.786 0.826 -18.026 1.00 97.44 83 ALA A N 1
ATOM 653 C CA . ALA A 1 83 ? 7.273 -0.546 -18.108 1.00 97.44 83 ALA A CA 1
ATOM 654 C C . ALA A 1 83 ? 8.709 -0.674 -17.577 1.00 97.44 83 ALA A C 1
ATOM 656 O O . ALA A 1 83 ? 8.962 -1.477 -16.678 1.00 97.44 83 ALA A O 1
ATOM 657 N N . ARG A 1 84 ? 9.637 0.162 -18.067 1.00 96.69 84 ARG A N 1
ATOM 658 C CA . ARG A 1 84 ? 11.035 0.181 -17.595 1.00 96.69 84 ARG A CA 1
ATOM 659 C C . ARG A 1 84 ? 11.122 0.484 -16.102 1.00 96.69 84 ARG A C 1
ATOM 661 O O . ARG A 1 84 ? 11.833 -0.195 -15.365 1.00 96.69 84 ARG A O 1
ATOM 668 N N . TRP A 1 85 ? 10.369 1.484 -15.651 1.00 96.94 85 TRP A N 1
ATOM 669 C CA . TRP A 1 85 ? 10.316 1.874 -14.2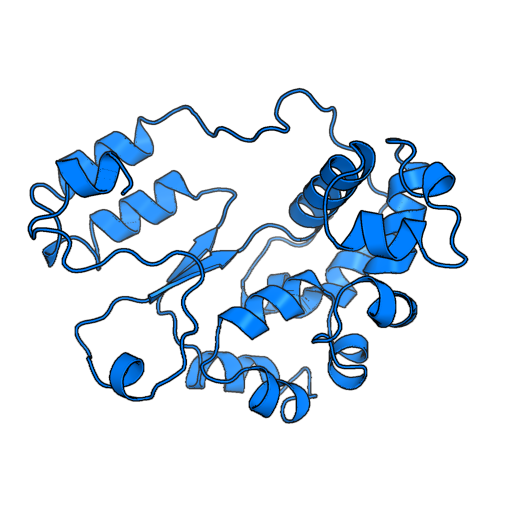48 1.00 96.94 85 TRP A CA 1
ATOM 670 C C . TRP A 1 85 ? 9.762 0.762 -13.354 1.00 96.94 85 TRP A C 1
ATOM 672 O O . TRP A 1 85 ? 10.321 0.489 -12.296 1.00 96.94 85 TRP A O 1
ATOM 682 N N . LEU A 1 86 ? 8.693 0.090 -13.776 1.00 96.44 86 LEU A N 1
ATOM 683 C CA . LEU A 1 86 ? 8.071 -0.987 -13.016 1.00 96.44 86 LEU A CA 1
ATOM 684 C C . LEU A 1 86 ? 8.991 -2.205 -12.926 1.00 96.44 86 LEU A C 1
ATOM 686 O O . LEU A 1 86 ? 9.129 -2.762 -11.843 1.00 96.44 86 LEU A O 1
ATOM 690 N N . MET A 1 87 ? 9.664 -2.575 -14.019 1.00 95.31 87 MET A N 1
ATOM 691 C CA . MET A 1 87 ? 10.669 -3.644 -14.015 1.00 95.31 87 MET A CA 1
ATOM 692 C C . MET A 1 87 ? 11.795 -3.357 -13.024 1.00 95.31 87 MET A C 1
ATOM 694 O O . MET A 1 87 ? 12.212 -4.248 -12.289 1.00 95.31 87 MET A O 1
ATOM 698 N N . LEU A 1 88 ? 12.253 -2.106 -12.959 1.00 94.31 88 LEU A N 1
ATOM 699 C CA . LEU A 1 88 ? 13.256 -1.697 -11.985 1.00 94.31 88 LEU A CA 1
ATOM 700 C C . LEU A 1 88 ? 12.721 -1.816 -10.552 1.00 94.31 88 LEU A C 1
ATOM 702 O O . LEU A 1 88 ? 13.368 -2.405 -9.701 1.00 94.31 88 LEU A O 1
ATOM 706 N N . ILE A 1 89 ? 11.532 -1.279 -10.280 1.00 93.44 89 ILE A N 1
ATOM 707 C CA . ILE A 1 89 ? 11.016 -1.101 -8.915 1.00 93.44 89 ILE A CA 1
ATOM 708 C C . ILE A 1 89 ? 10.366 -2.366 -8.332 1.00 93.44 89 ILE A C 1
ATOM 710 O O . ILE A 1 89 ? 10.429 -2.586 -7.125 1.00 93.44 89 ILE A O 1
ATOM 714 N N . ALA A 1 90 ? 9.716 -3.200 -9.139 1.00 92.44 90 ALA A N 1
ATOM 715 C CA . ALA A 1 90 ? 9.020 -4.396 -8.653 1.00 92.44 90 ALA A CA 1
ATOM 716 C C . ALA A 1 90 ? 9.955 -5.599 -8.438 1.00 92.44 90 ALA A C 1
ATOM 718 O O . ALA A 1 90 ? 9.584 -6.557 -7.748 1.00 92.44 90 ALA A O 1
ATOM 719 N N . THR A 1 91 ? 11.157 -5.562 -9.017 1.00 89.62 91 THR A N 1
ATOM 720 C CA . THR A 1 91 ? 12.148 -6.636 -8.902 1.00 89.62 91 THR A CA 1
ATOM 721 C C . THR A 1 91 ? 13.107 -6.398 -7.730 1.00 89.62 91 THR A C 1
ATOM 723 O O . THR A 1 91 ? 13.312 -5.251 -7.320 1.00 89.62 91 THR A O 1
ATOM 726 N N . PRO A 1 92 ? 13.731 -7.460 -7.184 1.00 87.50 92 PRO A N 1
ATOM 727 C CA . PRO A 1 92 ? 14.667 -7.319 -6.067 1.00 87.50 92 PRO A CA 1
ATOM 728 C C . PRO A 1 92 ? 15.853 -6.389 -6.374 1.00 87.50 92 PRO A C 1
ATOM 730 O O . PRO A 1 92 ? 16.341 -5.695 -5.483 1.00 87.50 92 PRO A O 1
ATOM 733 N N . GLY A 1 93 ? 16.278 -6.313 -7.643 1.00 84.25 93 GLY A N 1
ATOM 734 C CA . GLY A 1 93 ? 17.394 -5.469 -8.085 1.00 84.25 93 GLY A CA 1
ATOM 735 C C . GLY A 1 93 ? 17.187 -3.968 -7.845 1.00 84.25 93 GLY A C 1
ATOM 736 O O . GLY A 1 93 ? 18.156 -3.250 -7.618 1.00 84.25 93 GLY A O 1
ATOM 737 N N . GLY A 1 94 ? 15.942 -3.481 -7.815 1.00 82.19 94 GLY A N 1
ATOM 738 C CA . GLY A 1 94 ? 15.642 -2.076 -7.513 1.00 82.19 94 GLY A CA 1
ATOM 739 C C . GLY A 1 94 ? 15.491 -1.750 -6.030 1.00 82.19 94 GLY A C 1
ATOM 740 O O . GLY A 1 94 ? 15.138 -0.616 -5.699 1.00 82.19 94 GLY A O 1
ATOM 741 N N . ARG A 1 95 ? 15.721 -2.697 -5.112 1.00 86.12 95 ARG A N 1
ATOM 742 C CA . ARG A 1 95 ? 15.462 -2.498 -3.673 1.00 86.12 95 ARG A CA 1
ATOM 743 C C . ARG A 1 95 ? 16.184 -1.281 -3.088 1.00 86.12 95 ARG A C 1
ATOM 745 O O . ARG A 1 95 ? 15.573 -0.513 -2.340 1.00 86.12 95 ARG A O 1
ATOM 752 N N . ASP A 1 96 ? 17.434 -1.056 -3.498 1.00 83.81 96 ASP A N 1
ATOM 753 C CA . ASP A 1 96 ? 18.292 0.015 -2.973 1.00 83.81 96 ASP A CA 1
ATOM 754 C C . ASP A 1 96 ? 17.769 1.413 -3.363 1.00 83.81 96 ASP A C 1
ATOM 756 O O . ASP A 1 96 ? 18.028 2.415 -2.692 1.00 83.81 96 ASP A O 1
ATOM 760 N N . ILE A 1 97 ? 16.936 1.478 -4.405 1.00 84.56 97 ILE A N 1
ATOM 761 C CA . ILE A 1 97 ? 16.266 2.696 -4.867 1.00 84.56 97 ILE A CA 1
ATOM 762 C C . ILE A 1 97 ? 15.042 3.025 -4.011 1.00 84.56 97 ILE A C 1
ATOM 764 O O . ILE A 1 97 ? 14.677 4.191 -3.884 1.00 84.56 97 ILE A O 1
ATOM 768 N N . ILE A 1 98 ? 14.362 2.027 -3.448 1.00 75.56 98 ILE A N 1
ATOM 769 C CA . ILE A 1 98 ? 13.012 2.201 -2.894 1.00 75.56 98 ILE A CA 1
ATOM 770 C C . ILE A 1 98 ? 13.052 2.551 -1.417 1.00 75.56 98 ILE A C 1
ATOM 772 O O . ILE A 1 98 ? 12.356 3.477 -0.989 1.00 75.56 98 ILE A O 1
ATOM 776 N N . ALA A 1 99 ? 13.842 1.832 -0.622 1.00 65.81 99 ALA A N 1
ATOM 777 C CA . ALA A 1 99 ? 13.932 2.121 0.798 1.00 65.81 99 ALA A CA 1
ATOM 778 C C . ALA A 1 99 ? 15.127 1.442 1.459 1.00 65.81 99 ALA A C 1
ATOM 780 O O . ALA A 1 99 ? 15.308 0.238 1.362 1.00 65.81 99 ALA A O 1
ATOM 781 N N . GLU A 1 100 ? 15.808 2.209 2.304 1.00 64.44 100 GLU A N 1
ATOM 782 C CA . GLU A 1 100 ? 16.761 1.722 3.312 1.00 64.44 100 GLU A CA 1
ATOM 783 C C . GLU A 1 100 ? 16.160 0.647 4.238 1.00 64.44 100 GLU A C 1
ATOM 785 O O . GLU A 1 100 ? 16.867 -0.187 4.789 1.00 64.44 100 GLU A O 1
ATOM 790 N N . LEU A 1 101 ? 14.833 0.659 4.400 1.00 70.94 101 LEU A N 1
ATOM 791 C CA . LEU A 1 101 ? 14.109 -0.262 5.267 1.00 70.94 101 LEU A CA 1
ATOM 792 C C . LEU A 1 101 ? 13.599 -1.513 4.553 1.00 70.94 101 LEU A C 1
ATOM 794 O O . LEU A 1 101 ? 13.034 -2.343 5.252 1.00 70.94 101 LEU A O 1
ATOM 798 N N . TYR A 1 102 ? 13.751 -1.640 3.227 1.00 87.00 102 TYR A N 1
ATOM 799 C CA . TYR A 1 102 ? 13.304 -2.800 2.448 1.00 87.00 102 TYR A CA 1
ATOM 800 C C . TYR A 1 102 ? 14.441 -3.831 2.353 1.00 87.00 102 TYR A C 1
ATOM 802 O O . TYR A 1 102 ? 15.324 -3.700 1.501 1.00 87.00 102 TYR A O 1
ATOM 810 N N . PRO A 1 103 ? 14.477 -4.826 3.259 1.00 87.12 103 PRO A N 1
ATOM 811 C CA . PRO A 1 103 ? 15.628 -5.707 3.400 1.00 87.12 103 PRO A CA 1
ATOM 812 C C . PRO A 1 103 ? 15.736 -6.635 2.186 1.00 87.12 103 PRO A C 1
ATOM 814 O O . PRO A 1 103 ? 14.690 -7.018 1.649 1.00 87.12 103 PRO A O 1
ATOM 817 N N . PRO A 1 104 ? 16.954 -7.028 1.770 1.00 88.25 104 PRO A N 1
ATOM 818 C CA . PRO A 1 104 ? 17.147 -7.916 0.625 1.00 88.25 104 PRO A CA 1
ATOM 819 C C . PRO A 1 104 ? 16.306 -9.187 0.727 1.00 88.25 104 PRO A C 1
ATOM 821 O O . PRO A 1 104 ? 15.655 -9.580 -0.231 1.00 88.25 104 PRO A O 1
ATOM 824 N N . GLU A 1 105 ? 16.210 -9.771 1.915 1.00 88.94 105 GLU A N 1
ATOM 825 C CA . GLU A 1 105 ? 15.478 -11.012 2.128 1.00 88.94 105 GLU A CA 1
ATOM 826 C C . GLU A 1 105 ? 13.965 -10.846 1.920 1.00 88.94 105 GLU A C 1
ATOM 828 O O . GLU A 1 105 ? 13.295 -11.737 1.404 1.00 88.94 105 GLU A O 1
ATOM 833 N N . CYS A 1 106 ? 13.410 -9.686 2.288 1.00 91.44 106 CYS A N 1
ATOM 834 C CA . CYS A 1 106 ? 12.016 -9.363 1.975 1.00 91.44 1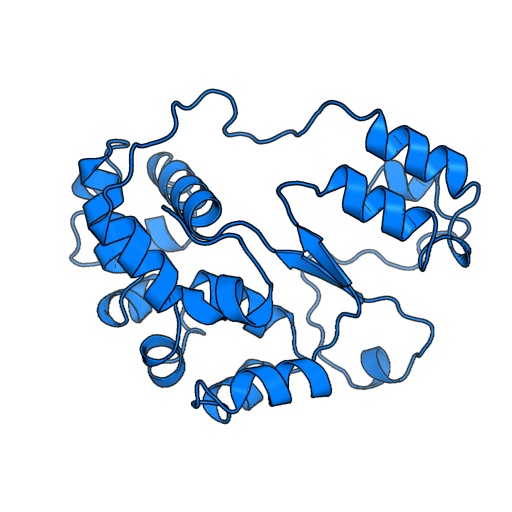06 CYS A CA 1
ATOM 835 C C . CYS A 1 106 ? 11.843 -9.051 0.487 1.00 91.44 106 CYS A C 1
ATOM 837 O O . CYS A 1 106 ? 10.801 -9.368 -0.084 1.00 91.44 106 CYS A O 1
ATOM 839 N N . ALA A 1 107 ? 12.847 -8.406 -0.115 1.00 91.88 107 ALA A N 1
ATOM 840 C CA . ALA A 1 107 ? 12.843 -8.048 -1.520 1.00 91.88 107 ALA A CA 1
ATOM 841 C C . ALA A 1 107 ? 12.868 -9.270 -2.429 1.00 91.88 107 ALA A C 1
ATOM 843 O O . ALA A 1 107 ? 12.324 -9.184 -3.515 1.00 91.88 107 ALA A O 1
ATOM 844 N N . GLU A 1 108 ? 13.376 -10.417 -1.992 1.00 92.19 108 GLU A N 1
ATOM 845 C CA . GLU A 1 108 ? 13.218 -11.668 -2.742 1.00 92.19 108 GLU A CA 1
ATOM 846 C C . GLU A 1 108 ? 11.777 -12.204 -2.680 1.00 92.19 108 GLU A C 1
ATOM 848 O O . GLU A 1 108 ? 11.240 -12.680 -3.680 1.00 92.19 108 GLU A O 1
ATOM 853 N N . LEU A 1 109 ? 11.099 -12.057 -1.537 1.00 94.06 109 LEU A N 1
ATOM 854 C CA . LEU A 1 109 ? 9.823 -12.727 -1.265 1.00 94.06 109 LEU A CA 1
ATOM 855 C C . LEU A 1 109 ? 8.580 -12.034 -1.847 1.00 94.06 109 LEU A C 1
ATOM 857 O O . LEU A 1 109 ? 7.631 -12.701 -2.261 1.00 94.06 109 LEU A O 1
ATOM 861 N N . TYR A 1 110 ? 8.533 -10.707 -1.806 1.00 95.12 110 TYR A N 1
ATOM 862 C CA . TYR A 1 110 ? 7.394 -9.923 -2.287 1.00 95.12 110 TYR A CA 1
ATOM 863 C C . TYR A 1 110 ? 7.838 -8.524 -2.692 1.00 95.12 110 TYR A C 1
ATOM 865 O O . TYR A 1 110 ? 8.933 -8.091 -2.344 1.00 95.12 110 TYR A O 1
ATOM 873 N N . GLY A 1 111 ? 6.983 -7.805 -3.410 1.00 95.12 111 GLY A N 1
ATOM 874 C CA . GLY A 1 111 ? 7.243 -6.474 -3.927 1.00 95.12 111 GLY A CA 1
ATOM 875 C C . GLY A 1 111 ? 7.078 -5.337 -2.900 1.00 95.12 111 GLY A C 1
ATOM 876 O O . GLY A 1 111 ? 6.618 -5.536 -1.766 1.00 95.12 111 GLY A O 1
ATOM 877 N N . PRO A 1 112 ? 7.480 -4.115 -3.286 1.00 94.12 112 PRO A N 1
ATOM 878 C CA . PRO A 1 112 ? 7.423 -2.916 -2.452 1.00 94.12 112 PRO A CA 1
ATOM 879 C C . PRO A 1 112 ? 6.055 -2.559 -1.862 1.00 94.12 112 PRO A C 1
ATOM 881 O O . PRO A 1 112 ? 6.001 -2.021 -0.752 1.00 94.12 112 PRO A O 1
ATOM 884 N N . VAL A 1 113 ? 4.954 -2.791 -2.583 1.00 95.38 113 VAL A N 1
ATOM 885 C CA . VAL A 1 113 ? 3.609 -2.423 -2.112 1.00 95.38 113 VAL A CA 1
ATOM 886 C C . VAL A 1 113 ? 3.217 -3.328 -0.948 1.00 95.38 113 VAL A C 1
ATOM 888 O O . VAL A 1 113 ? 2.833 -2.826 0.113 1.00 95.38 113 VAL A O 1
ATOM 891 N N . THR A 1 114 ? 3.418 -4.638 -1.099 1.00 96.25 114 THR A N 1
ATOM 892 C CA . THR A 1 114 ? 3.271 -5.637 -0.036 1.00 96.25 114 THR A CA 1
ATOM 893 C C . THR A 1 114 ? 4.178 -5.301 1.136 1.00 96.25 114 THR A C 1
ATOM 895 O O . THR A 1 114 ? 3.715 -5.273 2.277 1.00 96.25 114 THR A O 1
ATOM 898 N N . PHE A 1 115 ? 5.451 -4.977 0.879 1.00 94.31 115 PHE A N 1
ATOM 899 C CA . PHE A 1 115 ? 6.380 -4.594 1.939 1.00 94.31 115 PHE A CA 1
ATOM 900 C C . PHE A 1 115 ? 5.855 -3.406 2.750 1.00 94.31 115 PHE A C 1
ATOM 902 O O . PHE A 1 115 ? 5.817 -3.476 3.976 1.00 94.31 115 PHE A O 1
ATOM 909 N N . CYS A 1 116 ? 5.412 -2.332 2.090 1.00 92.56 116 CYS A N 1
ATOM 910 C CA . CYS A 1 116 ? 4.906 -1.141 2.774 1.00 92.56 116 CYS A CA 1
ATOM 911 C C . CYS A 1 116 ? 3.655 -1.453 3.604 1.00 92.56 116 CYS A C 1
ATOM 913 O O . CYS A 1 116 ? 3.553 -1.012 4.751 1.00 92.56 116 CYS A O 1
ATOM 915 N N . PHE A 1 117 ? 2.730 -2.242 3.051 1.00 95.38 117 PHE A N 1
ATOM 916 C CA . PHE A 1 117 ? 1.539 -2.690 3.764 1.00 95.38 117 PHE A CA 1
ATOM 917 C C . PHE A 1 117 ? 1.901 -3.493 5.020 1.00 95.38 117 PHE A C 1
ATOM 919 O O . PHE A 1 117 ? 1.450 -3.173 6.124 1.00 95.38 117 PHE A O 1
ATOM 926 N N . LEU A 1 118 ? 2.767 -4.499 4.883 1.00 94.25 118 LEU A N 1
ATOM 927 C CA . LEU A 1 118 ? 3.210 -5.337 5.996 1.00 94.25 118 LEU A CA 1
ATOM 928 C C . LEU A 1 118 ? 4.000 -4.532 7.029 1.00 94.25 118 LEU A C 1
ATOM 930 O O . LEU A 1 118 ? 3.788 -4.698 8.227 1.00 94.25 118 LEU A O 1
ATOM 934 N N . TYR A 1 119 ? 4.864 -3.617 6.592 1.00 91.12 119 TYR A N 1
ATOM 935 C CA . TYR A 1 119 ? 5.640 -2.763 7.485 1.00 91.12 119 TYR A CA 1
ATOM 936 C C . TYR A 1 119 ? 4.728 -1.927 8.393 1.00 91.12 119 TYR A C 1
ATOM 938 O O . TYR A 1 119 ? 4.983 -1.803 9.587 1.00 91.12 119 TYR A O 1
ATOM 946 N N . LEU A 1 120 ? 3.620 -1.412 7.862 1.00 90.00 120 LEU A N 1
ATOM 947 C CA . LEU A 1 120 ? 2.639 -0.648 8.638 1.00 90.00 120 LEU A CA 1
ATOM 948 C C . LEU A 1 120 ? 1.664 -1.527 9.438 1.00 90.00 120 LEU A C 1
ATOM 950 O O . LEU A 1 120 ? 1.016 -1.038 10.359 1.00 90.00 120 LEU A O 1
ATOM 954 N N . SER A 1 121 ? 1.585 -2.822 9.127 1.00 91.94 121 SER A N 1
ATOM 955 C CA . SER A 1 121 ? 0.662 -3.766 9.766 1.00 91.94 121 SER A CA 1
ATOM 956 C C . SER A 1 121 ? 1.127 -4.259 11.139 1.00 91.94 121 SER A C 1
ATOM 958 O O . SER A 1 121 ? 0.343 -4.868 11.868 1.00 91.94 121 SER A O 1
ATOM 960 N N . PHE A 1 122 ? 2.392 -4.046 11.517 1.00 88.00 122 PHE A N 1
ATOM 961 C CA . PHE A 1 122 ? 2.965 -4.615 12.740 1.00 88.00 122 PHE A CA 1
ATOM 962 C C . PHE A 1 122 ? 3.595 -3.563 13.648 1.00 88.00 122 PHE A C 1
ATOM 964 O O . PHE A 1 122 ? 4.204 -2.597 13.207 1.00 88.00 122 PHE A O 1
ATOM 971 N N . VAL A 1 123 ? 3.569 -3.834 14.954 1.00 83.94 123 VAL A N 1
ATOM 972 C CA . VAL A 1 123 ? 4.472 -3.177 15.911 1.00 83.94 123 VAL A CA 1
ATOM 973 C C . VAL A 1 123 ? 5.887 -3.708 15.681 1.00 83.94 123 VAL A C 1
ATOM 975 O O . VAL A 1 123 ? 6.059 -4.929 15.643 1.00 83.94 123 VAL A O 1
ATOM 978 N N . THR A 1 124 ? 6.878 -2.816 15.578 1.00 82.88 124 THR A N 1
ATOM 979 C CA . THR A 1 124 ? 8.305 -3.132 15.334 1.00 82.88 124 THR A CA 1
ATOM 980 C C . THR A 1 124 ? 8.567 -4.021 14.099 1.00 82.88 124 THR A C 1
ATOM 982 O O . THR A 1 124 ? 9.233 -5.057 14.200 1.00 82.88 124 THR A O 1
ATOM 985 N N . PRO A 1 125 ? 8.085 -3.616 12.909 1.00 85.25 125 PRO A N 1
ATOM 986 C CA . PRO A 1 125 ? 8.135 -4.423 11.683 1.00 85.25 125 PRO A CA 1
ATOM 987 C C . PRO A 1 125 ? 9.562 -4.810 11.270 1.00 85.25 125 PRO A C 1
ATOM 989 O O . PRO A 1 125 ? 9.800 -5.968 10.935 1.00 85.25 125 PRO A O 1
ATOM 992 N N . ALA A 1 126 ? 10.529 -3.893 11.404 1.00 82.75 126 ALA A N 1
ATOM 993 C CA . ALA A 1 126 ? 11.932 -4.113 11.040 1.00 82.75 126 ALA A CA 1
ATOM 994 C C . ALA A 1 126 ? 12.587 -5.300 11.773 1.00 82.75 126 ALA A C 1
ATOM 996 O O . ALA A 1 126 ? 13.498 -5.924 11.247 1.00 82.75 126 ALA A O 1
ATOM 997 N N . ARG A 1 127 ? 12.113 -5.656 12.978 1.00 80.81 127 ARG A N 1
ATOM 998 C CA . ARG A 1 127 ? 12.619 -6.822 13.731 1.00 80.81 127 ARG A CA 1
ATOM 999 C C . ARG A 1 127 ? 11.909 -8.130 13.378 1.00 80.81 127 ARG A C 1
ATOM 1001 O O . ARG A 1 127 ? 12.415 -9.201 13.711 1.00 80.81 127 ARG A O 1
ATOM 1008 N N . LYS A 1 128 ? 10.702 -8.044 12.816 1.00 81.94 128 LYS A N 1
ATOM 1009 C CA . LYS A 1 128 ? 9.785 -9.176 12.628 1.00 81.94 128 LYS A CA 1
ATOM 1010 C C . LYS A 1 128 ? 9.791 -9.693 11.199 1.00 81.94 128 LYS A C 1
ATOM 1012 O O . LYS A 1 128 ? 9.932 -10.896 11.019 1.00 81.94 128 LYS A O 1
ATOM 1017 N N . LEU A 1 129 ? 9.671 -8.801 10.216 1.00 85.81 129 LEU A N 1
ATOM 1018 C CA . LEU A 1 129 ? 9.558 -9.178 8.806 1.00 85.81 129 LEU A CA 1
ATOM 1019 C C . LEU A 1 129 ? 10.759 -9.993 8.305 1.00 85.81 129 LEU A C 1
ATOM 1021 O O . LEU A 1 129 ? 10.516 -11.051 7.730 1.00 85.81 129 LEU A O 1
ATOM 1025 N N . PRO A 1 130 ? 12.022 -9.643 8.631 1.00 83.50 130 PRO A N 1
ATOM 1026 C CA . PRO A 1 130 ? 13.168 -10.461 8.226 1.00 83.50 130 PRO A CA 1
ATOM 1027 C C . PRO A 1 130 ? 13.192 -11.871 8.835 1.00 83.50 130 PRO A C 1
ATOM 1029 O O . PRO A 1 130 ? 14.014 -12.690 8.456 1.00 83.50 130 PRO A O 1
ATOM 1032 N N . LYS A 1 131 ? 12.328 -12.175 9.813 1.00 85.12 131 LYS A N 1
ATOM 1033 C CA . LYS A 1 131 ? 12.216 -13.516 10.410 1.00 85.12 131 LYS A CA 1
ATOM 1034 C C . LYS A 1 131 ? 11.097 -14.347 9.786 1.00 85.12 131 LYS A C 1
ATOM 1036 O O . LYS A 1 131 ? 10.979 -15.528 10.102 1.00 85.12 131 LYS A O 1
ATOM 1041 N N . TRP A 1 132 ? 10.238 -13.740 8.969 1.00 85.31 132 TRP A N 1
ATOM 1042 C CA . TRP A 1 132 ? 9.063 -14.371 8.360 1.00 85.31 132 TRP A CA 1
ATOM 1043 C C . TRP A 1 132 ? 9.224 -14.425 6.839 1.00 85.31 132 TRP A C 1
ATOM 1045 O O . TRP A 1 132 ? 8.363 -13.973 6.092 1.00 85.31 132 TRP A O 1
ATOM 1055 N N . LEU A 1 133 ? 10.361 -14.971 6.407 1.00 81.44 133 LEU A N 1
ATOM 1056 C CA . LEU A 1 133 ? 10.805 -15.044 5.013 1.00 81.44 133 LEU A CA 1
ATOM 1057 C C . LEU A 1 133 ? 10.300 -16.310 4.313 1.00 81.44 133 LEU A C 1
ATOM 1059 O O . LEU A 1 133 ? 11.065 -17.057 3.715 1.00 81.44 133 LEU A O 1
ATOM 1063 N N . ASP A 1 134 ? 9.013 -16.594 4.457 1.00 89.31 134 ASP A N 1
ATOM 1064 C CA . ASP A 1 134 ? 8.405 -17.803 3.913 1.00 89.31 134 ASP A CA 1
ATOM 1065 C C . ASP A 1 134 ? 6.992 -17.470 3.438 1.00 89.31 134 ASP A C 1
ATOM 1067 O O . ASP A 1 134 ? 6.153 -17.013 4.224 1.00 89.31 134 ASP A O 1
ATOM 1071 N N . ARG A 1 135 ? 6.755 -17.692 2.141 1.00 93.50 135 ARG A N 1
ATOM 1072 C CA . ARG A 1 135 ? 5.486 -17.415 1.464 1.00 93.50 135 ARG A CA 1
ATOM 1073 C C . ARG A 1 135 ? 4.318 -18.142 2.125 1.00 93.50 135 ARG A C 1
ATOM 1075 O O . ARG A 1 135 ? 3.262 -17.538 2.293 1.00 93.50 135 ARG A O 1
ATOM 1082 N N . ASP A 1 136 ? 4.522 -19.373 2.578 1.00 92.88 136 ASP A N 1
ATOM 1083 C CA . ASP A 1 136 ? 3.456 -20.215 3.123 1.00 92.88 136 ASP A CA 1
ATOM 1084 C C . ASP A 1 136 ? 3.153 -19.868 4.585 1.00 92.88 136 ASP A C 1
ATOM 1086 O O . ASP A 1 136 ? 2.016 -19.961 5.053 1.00 92.88 136 ASP A O 1
ATOM 1090 N N . ARG A 1 137 ? 4.164 -19.414 5.336 1.00 91.50 137 ARG A N 1
ATOM 1091 C CA . ARG A 1 137 ? 4.004 -19.058 6.759 1.00 91.50 137 ARG A CA 1
ATOM 1092 C C . ARG A 1 137 ? 3.537 -17.628 6.972 1.00 91.50 137 ARG A C 1
ATOM 1094 O O . ARG A 1 137 ? 2.911 -17.344 8.001 1.00 91.50 137 ARG A O 1
ATOM 1101 N N . LEU A 1 138 ? 3.865 -16.720 6.055 1.00 94.06 138 LEU A N 1
ATOM 1102 C CA . LEU A 1 138 ? 3.587 -15.294 6.197 1.00 94.06 138 LEU A CA 1
ATOM 1103 C C . LEU A 1 138 ? 2.095 -14.982 6.427 1.00 94.06 138 LEU A C 1
ATOM 1105 O O . LEU A 1 138 ? 1.827 -14.214 7.355 1.00 94.06 138 LEU A O 1
ATOM 1109 N N . PRO A 1 139 ? 1.119 -15.589 5.717 1.00 96.00 139 PRO A N 1
ATOM 1110 C CA . PRO A 1 139 ? -0.305 -15.339 5.965 1.00 96.00 139 PRO A CA 1
ATOM 1111 C C . PRO A 1 139 ? -0.718 -15.676 7.404 1.00 96.00 139 PRO A C 1
ATOM 1113 O O . PRO A 1 139 ? -1.362 -14.876 8.084 1.00 96.00 139 PRO A O 1
ATOM 1116 N N . GLY A 1 140 ? -0.258 -16.820 7.923 1.00 94.94 140 GLY A N 1
ATOM 1117 C CA . GLY A 1 140 ? -0.539 -17.236 9.297 1.00 94.94 140 GLY A CA 1
ATOM 1118 C C . GLY A 1 140 ? 0.112 -16.332 10.351 1.00 94.94 140 GLY A C 1
ATOM 1119 O O . GLY A 1 140 ? -0.463 -16.114 11.418 1.00 94.94 140 GLY A O 1
ATOM 1120 N N . GLN A 1 141 ? 1.302 -15.783 10.078 1.00 93.25 141 GLN A N 1
ATOM 1121 C CA . GLN A 1 141 ? 1.939 -14.799 10.964 1.00 93.25 141 GLN A CA 1
ATOM 1122 C C . GLN A 1 141 ? 1.231 -13.448 10.916 1.00 93.25 141 GLN A C 1
ATOM 1124 O O . GLN A 1 141 ? 1.058 -12.820 11.962 1.00 93.25 141 GLN A O 1
ATOM 1129 N N . TYR A 1 142 ? 0.819 -13.019 9.724 1.00 94.81 142 TYR A N 1
ATOM 1130 C CA . TYR A 1 142 ? 0.065 -11.794 9.523 1.00 94.81 142 TYR A CA 1
ATOM 1131 C C . TYR A 1 142 ? -1.227 -11.811 10.334 1.00 94.81 142 TYR A C 1
ATOM 1133 O O . TYR A 1 142 ? -1.406 -10.931 11.175 1.00 94.81 142 TYR A O 1
ATOM 1141 N N . GLU A 1 143 ? -2.051 -12.848 10.184 1.00 94.12 143 GLU A N 1
ATOM 1142 C CA . GLU A 1 143 ? -3.339 -12.930 10.879 1.00 94.12 143 GLU A CA 1
ATOM 1143 C C . GLU A 1 143 ? -3.171 -12.893 12.401 1.00 94.12 143 GLU A C 1
ATOM 1145 O O . GLU A 1 143 ? -3.850 -12.147 13.101 1.00 94.12 143 GLU A O 1
ATOM 1150 N N . LYS A 1 144 ? -2.183 -13.628 12.922 1.00 91.06 144 LYS A N 1
ATOM 1151 C CA . LYS A 1 144 ? -1.929 -13.716 14.366 1.00 91.06 144 LYS A CA 1
ATOM 1152 C C . LYS A 1 144 ? -1.343 -12.442 14.975 1.00 91.06 144 LYS A C 1
ATOM 1154 O O . LYS A 1 144 ? -1.404 -12.271 16.193 1.00 91.06 144 LYS A O 1
ATOM 1159 N N . LYS A 1 145 ? -0.649 -11.609 14.191 1.00 89.94 145 LYS A N 1
ATOM 1160 C CA . LYS A 1 145 ? 0.221 -10.551 14.742 1.00 89.94 145 LYS A CA 1
ATOM 1161 C C . LYS A 1 145 ? -0.084 -9.146 14.252 1.00 89.94 145 LYS A C 1
ATOM 1163 O O . LYS A 1 145 ? 0.478 -8.218 14.853 1.00 89.94 145 LYS A O 1
ATOM 1168 N N . ARG A 1 146 ? -0.912 -8.983 13.216 1.00 91.62 146 ARG A N 1
ATOM 1169 C CA . ARG A 1 146 ? -1.326 -7.672 12.705 1.00 91.62 146 ARG A CA 1
ATOM 1170 C C . ARG A 1 146 ? -1.917 -6.808 13.818 1.00 91.62 146 ARG A C 1
ATOM 1172 O O . ARG A 1 146 ? -2.465 -7.316 14.794 1.00 91.62 146 ARG A O 1
ATOM 1179 N N . LEU A 1 147 ? -1.711 -5.502 13.705 1.00 89.44 147 LEU A N 1
ATOM 1180 C CA . LEU A 1 147 ? -2.217 -4.515 14.655 1.00 89.44 147 LEU A CA 1
ATOM 1181 C C . LEU A 1 147 ? -3.651 -4.105 14.324 1.00 89.44 147 LEU A C 1
ATOM 1183 O O . LEU A 1 147 ? -4.450 -3.873 15.224 1.00 89.44 147 LEU A O 1
ATOM 1187 N N . HIS A 1 148 ? -3.949 -3.968 13.036 1.00 91.50 148 HIS A N 1
ATOM 1188 C CA . HIS A 1 148 ? -5.237 -3.496 12.560 1.00 91.50 148 HIS A CA 1
ATOM 1189 C C . HIS A 1 148 ? -6.277 -4.611 12.533 1.00 91.50 148 HIS A C 1
ATOM 1191 O O . HIS A 1 148 ? -5.972 -5.766 12.232 1.00 91.50 148 HIS A O 1
ATOM 1197 N N . ARG A 1 149 ? -7.524 -4.223 12.796 1.00 91.38 149 ARG A N 1
ATOM 1198 C CA . ARG A 1 149 ? -8.700 -5.090 12.680 1.00 91.38 149 ARG A CA 1
ATOM 1199 C C . ARG A 1 149 ? -9.312 -5.038 11.283 1.00 91.38 149 ARG A C 1
ATOM 1201 O O . ARG A 1 149 ? -9.806 -6.048 10.799 1.00 91.38 149 ARG A O 1
ATOM 1208 N N . HIS A 1 150 ? -9.218 -3.881 10.625 1.00 94.94 150 HIS A N 1
ATOM 1209 C CA . HIS A 1 150 ? -9.823 -3.632 9.314 1.00 94.94 150 HIS A CA 1
ATOM 1210 C C . HIS A 1 150 ? -8.787 -3.231 8.272 1.00 94.94 150 HIS A C 1
ATOM 1212 O O . HIS A 1 150 ? -7.858 -2.472 8.564 1.00 94.94 150 HIS A O 1
ATOM 1218 N N . VAL A 1 151 ? -8.982 -3.721 7.049 1.00 97.12 151 VAL A N 1
ATOM 1219 C CA . VAL A 1 151 ? -8.262 -3.286 5.849 1.00 97.12 151 VAL A CA 1
ATOM 1220 C C . VAL A 1 151 ? -9.274 -2.607 4.935 1.00 97.12 151 VAL A C 1
ATOM 1222 O O . VAL A 1 151 ? -10.166 -3.272 4.424 1.00 97.12 151 VAL A O 1
ATOM 1225 N N . LEU A 1 152 ? -9.135 -1.298 4.739 1.00 96.69 152 LEU A N 1
ATOM 1226 C CA . LEU A 1 152 ? -10.008 -0.510 3.868 1.00 96.69 152 LEU A CA 1
ATOM 1227 C C . LEU A 1 152 ? -9.368 -0.389 2.479 1.00 96.69 152 LEU A C 1
ATOM 1229 O O . LEU A 1 152 ? -8.183 -0.061 2.359 1.00 96.69 152 LEU A O 1
ATOM 1233 N N . ARG A 1 153 ? -10.119 -0.631 1.413 1.00 95.19 153 ARG A N 1
ATOM 1234 C CA . ARG A 1 153 ? -9.641 -0.531 0.034 1.00 95.19 153 ARG A CA 1
ATOM 1235 C C . ARG A 1 153 ? -9.750 0.907 -0.443 1.00 95.19 153 ARG A C 1
ATOM 1237 O O . ARG A 1 153 ? -10.789 1.547 -0.321 1.00 95.19 153 ARG A O 1
ATOM 1244 N N . CYS A 1 154 ? -8.692 1.435 -1.044 1.00 93.31 154 CYS A N 1
ATOM 1245 C CA . CYS A 1 154 ? -8.723 2.765 -1.654 1.00 93.31 154 CYS A CA 1
ATOM 1246 C C . CYS A 1 154 ? -9.809 2.870 -2.744 1.00 93.31 154 CYS A C 1
ATOM 1248 O O . CYS A 1 154 ? -10.377 3.941 -2.964 1.00 93.31 154 CYS A O 1
ATOM 1250 N N . GLU A 1 155 ? -10.111 1.753 -3.405 1.00 91.44 155 GLU A N 1
ATOM 1251 C CA . GLU A 1 155 ? -11.087 1.594 -4.483 1.00 91.44 155 GLU A CA 1
ATOM 1252 C C . GLU A 1 155 ? -12.538 1.661 -4.005 1.00 91.44 155 GLU A C 1
ATOM 1254 O O . GLU A 1 155 ? -13.396 2.043 -4.803 1.00 91.44 155 GLU A O 1
ATOM 1259 N N . SER A 1 156 ? -12.810 1.404 -2.722 1.00 92.50 156 SER A N 1
ATOM 1260 C CA . SER A 1 156 ? -14.125 1.522 -2.066 1.00 92.50 156 SER A CA 1
ATOM 1261 C C . SER A 1 156 ? -14.061 2.351 -0.776 1.00 92.50 156 SER A C 1
ATOM 1263 O O . SER A 1 156 ? -14.931 2.249 0.074 1.00 92.50 156 SER A O 1
ATOM 1265 N N . LEU A 1 157 ? -13.055 3.228 -0.637 1.00 91.94 157 LEU A N 1
ATOM 1266 C CA . LEU A 1 157 ? -12.698 3.834 0.655 1.00 91.94 157 LEU A CA 1
ATOM 1267 C C . LEU A 1 157 ? -13.863 4.495 1.400 1.00 91.94 157 LEU A C 1
ATOM 1269 O O . LEU A 1 157 ? -13.956 4.356 2.611 1.00 91.94 157 LEU A O 1
ATOM 1273 N N . ASN A 1 158 ? -14.732 5.222 0.698 1.00 92.62 158 ASN A N 1
ATOM 1274 C CA . ASN A 1 158 ? -15.872 5.884 1.330 1.00 92.62 158 ASN A CA 1
ATOM 1275 C C . ASN A 1 158 ? -16.902 4.877 1.849 1.00 92.62 158 ASN A C 1
ATOM 1277 O O . ASN A 1 158 ? -17.420 5.072 2.944 1.00 92.62 158 ASN A O 1
ATOM 1281 N N . ASP A 1 159 ? -17.160 3.808 1.098 1.00 93.81 159 ASP A N 1
ATOM 1282 C CA . ASP A 1 159 ? -18.084 2.748 1.502 1.00 93.81 159 ASP A CA 1
ATOM 1283 C C . ASP A 1 159 ? -17.509 1.955 2.677 1.00 93.81 159 ASP A C 1
ATOM 1285 O O . ASP A 1 159 ? -18.204 1.721 3.663 1.00 93.81 159 ASP A O 1
ATOM 1289 N N . ASP A 1 160 ? -16.215 1.636 2.625 1.00 95.25 160 ASP A N 1
ATOM 1290 C CA . ASP A 1 160 ? -15.508 0.946 3.703 1.00 95.25 160 ASP A CA 1
ATOM 1291 C C . ASP A 1 160 ? -15.468 1.800 4.984 1.00 95.25 160 ASP A C 1
ATOM 1293 O O . ASP A 1 160 ? -15.671 1.292 6.086 1.00 95.25 160 ASP A O 1
ATOM 1297 N N . LEU A 1 161 ? -15.244 3.114 4.859 1.00 95.00 161 LEU A N 1
ATOM 1298 C CA . LEU A 1 161 ? -15.313 4.048 5.986 1.00 95.00 161 LEU A CA 1
ATOM 1299 C C . LEU A 1 161 ? -16.741 4.196 6.522 1.00 95.00 161 LEU A C 1
ATOM 1301 O O . LEU A 1 161 ? -16.909 4.327 7.732 1.00 95.00 161 LEU A O 1
ATOM 1305 N N . ALA A 1 162 ? -17.757 4.184 5.656 1.00 95.56 162 ALA A N 1
ATOM 1306 C CA . ALA A 1 162 ? -19.157 4.247 6.066 1.00 95.56 162 ALA A CA 1
ATOM 1307 C C . ALA A 1 162 ? -19.564 2.982 6.835 1.00 95.56 16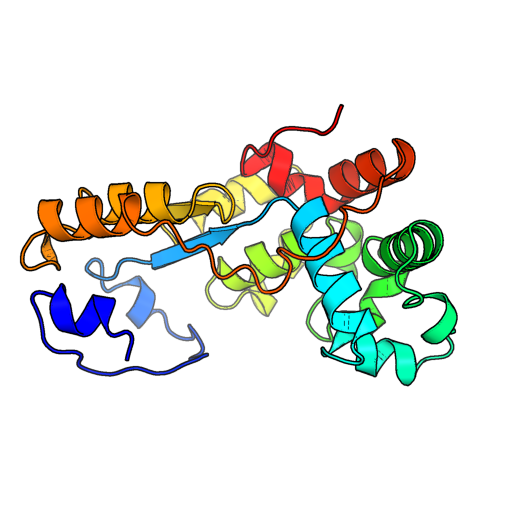2 ALA A C 1
ATOM 1309 O O . ALA A 1 162 ? -20.161 3.084 7.903 1.00 95.56 162 ALA A O 1
ATOM 1310 N N . ALA A 1 163 ? -19.158 1.806 6.352 1.00 96.88 163 ALA A N 1
ATOM 1311 C CA . ALA A 1 163 ? -19.350 0.544 7.062 1.00 96.88 163 ALA A CA 1
ATOM 1312 C C . ALA A 1 163 ? -18.631 0.548 8.419 1.00 96.88 163 ALA A C 1
ATOM 1314 O O . ALA A 1 163 ? -19.179 0.091 9.420 1.00 96.88 163 ALA A O 1
ATOM 1315 N N . LEU A 1 164 ? -17.421 1.115 8.480 1.00 96.12 164 LEU A N 1
ATOM 1316 C CA . LEU A 1 164 ? -16.700 1.262 9.739 1.00 96.12 164 LEU A CA 1
ATOM 1317 C C . LEU A 1 164 ? -17.427 2.214 10.703 1.00 96.12 164 LEU A C 1
ATOM 1319 O O . LEU A 1 164 ? -17.504 1.907 11.890 1.00 96.12 164 LEU A O 1
ATOM 1323 N N . ALA A 1 165 ? -17.972 3.329 10.199 1.00 96.00 165 ALA A N 1
ATOM 1324 C CA . ALA A 1 165 ? -18.758 4.305 10.958 1.00 96.00 165 ALA A CA 1
ATOM 1325 C C . ALA A 1 165 ? -20.028 3.696 11.570 1.00 96.00 165 ALA A C 1
ATOM 1327 O O . ALA A 1 165 ? -20.324 3.972 12.727 1.00 96.00 165 ALA A O 1
ATOM 1328 N N . GLU A 1 166 ? -20.738 2.845 10.828 1.00 96.75 166 GLU A N 1
ATOM 1329 C CA . GLU A 1 166 ? -21.930 2.125 11.308 1.00 96.75 166 GLU A CA 1
ATOM 1330 C C . GLU A 1 166 ? -21.595 0.948 12.235 1.00 96.75 166 GLU A C 1
ATOM 1332 O O . GLU A 1 166 ? -22.435 0.535 13.032 1.00 96.75 166 GLU A O 1
ATOM 1337 N N . GLY A 1 167 ? -20.381 0.403 12.130 1.00 95.62 167 GLY A N 1
ATOM 1338 C CA . GLY A 1 167 ? -19.903 -0.721 12.927 1.00 95.62 167 GLY A CA 1
ATOM 1339 C C . GLY A 1 167 ? -19.004 -0.287 14.083 1.00 95.62 167 GLY A C 1
ATOM 1340 O O . GLY A 1 167 ? -19.432 0.375 15.025 1.00 95.62 167 GLY A O 1
ATOM 1341 N N . ASP A 1 168 ? -17.732 -0.682 14.015 1.00 93.81 168 ASP A N 1
ATOM 1342 C CA . ASP A 1 168 ? -16.772 -0.538 15.118 1.00 93.81 168 ASP A CA 1
ATOM 1343 C C . ASP A 1 168 ? -16.508 0.915 15.553 1.00 93.81 168 ASP A C 1
ATOM 1345 O O . ASP A 1 168 ? -16.043 1.135 16.672 1.00 93.81 168 ASP A O 1
ATOM 1349 N N . LEU A 1 169 ? -16.775 1.912 14.699 1.00 92.88 169 LEU A N 1
ATOM 1350 C CA . LEU A 1 169 ? -16.659 3.323 15.076 1.00 92.88 169 LEU A CA 1
ATOM 1351 C C . LEU A 1 169 ? -17.940 3.910 15.673 1.00 92.88 169 LEU A C 1
ATOM 1353 O O . LEU A 1 169 ? -17.856 4.986 16.264 1.00 92.88 169 LEU A O 1
ATOM 1357 N N . ALA A 1 170 ? -19.091 3.240 15.571 1.00 95.31 170 ALA A N 1
ATOM 1358 C CA . ALA A 1 170 ? -20.373 3.787 16.010 1.00 95.31 170 ALA A CA 1
ATOM 1359 C C . ALA A 1 170 ? -20.367 4.293 17.468 1.00 95.31 170 ALA A C 1
ATOM 1361 O O . ALA A 1 170 ? -20.850 5.403 17.696 1.00 95.31 170 ALA A O 1
ATOM 1362 N N . PRO A 1 171 ? -19.749 3.597 18.450 1.00 93.19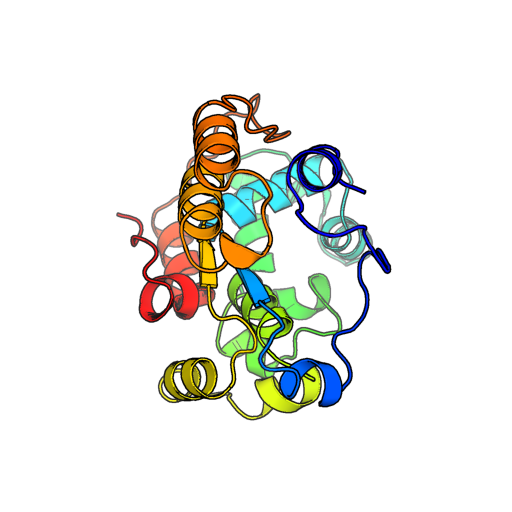 171 PRO A N 1
ATOM 1363 C CA . PRO A 1 171 ? -19.688 4.086 19.832 1.00 93.19 171 PRO A CA 1
ATOM 1364 C C . PRO A 1 171 ? -18.923 5.409 20.011 1.00 93.19 171 PRO A C 1
ATOM 1366 O O . PRO A 1 171 ? -19.057 6.067 21.040 1.00 93.19 171 PRO A O 1
ATOM 1369 N N . PHE A 1 172 ? -18.107 5.801 19.029 1.00 91.69 172 PHE A N 1
ATOM 1370 C CA . PHE A 1 172 ? -17.251 6.989 19.076 1.00 91.69 172 PHE A CA 1
ATOM 1371 C C . PHE A 1 172 ? -17.799 8.163 18.250 1.00 91.69 172 PHE A C 1
ATOM 1373 O O . PHE A 1 172 ? -17.144 9.208 18.155 1.00 91.69 172 PHE A O 1
ATOM 1380 N N . LEU A 1 173 ? -18.980 8.016 17.644 1.00 95.12 173 LEU A N 1
ATOM 1381 C CA . LEU A 1 173 ? -19.606 9.021 16.785 1.00 95.12 173 LEU A CA 1
ATOM 1382 C C . LEU A 1 173 ? -20.886 9.574 17.427 1.00 95.12 173 LEU A C 1
ATOM 1384 O O . LEU A 1 173 ? -21.612 8.859 18.107 1.00 95.12 173 LEU A O 1
ATOM 1388 N N . ARG A 1 174 ? -21.165 10.864 17.202 1.00 96.56 174 ARG A N 1
ATOM 1389 C CA . ARG A 1 174 ? -22.397 11.532 17.667 1.00 96.56 174 ARG A CA 1
ATOM 1390 C C . ARG A 1 174 ? -23.638 10.991 16.958 1.00 96.56 174 ARG A C 1
ATOM 1392 O O . ARG A 1 174 ? -24.667 10.795 17.588 1.00 96.56 174 ARG A O 1
ATOM 1399 N N . ASP A 1 175 ? -23.509 10.784 15.652 1.00 97.19 175 ASP A N 1
ATOM 1400 C CA . ASP A 1 175 ? -24.537 10.247 14.763 1.00 97.19 175 ASP A CA 1
ATOM 1401 C C . ASP A 1 175 ? -23.858 9.316 13.739 1.00 97.19 175 ASP A C 1
ATOM 1403 O O . ASP A 1 175 ? -23.390 9.779 12.692 1.00 97.19 175 ASP A O 1
ATOM 1407 N N . PRO A 1 176 ? -23.724 8.013 14.053 1.00 97.31 176 PRO A N 1
ATOM 1408 C CA . PRO A 1 176 ? -23.098 7.039 13.159 1.00 97.31 176 PRO A CA 1
ATOM 1409 C C . PRO A 1 176 ? -23.768 6.967 11.780 1.00 97.31 176 PRO A C 1
ATOM 1411 O O . PRO A 1 176 ? -23.076 6.908 10.763 1.00 97.31 176 PRO A O 1
ATOM 1414 N N . GLY A 1 177 ? -25.105 7.021 11.741 1.00 97.19 177 GLY A N 1
ATOM 1415 C CA . GLY A 1 177 ? -25.885 6.929 10.507 1.00 97.19 177 GLY A CA 1
ATOM 1416 C C . GLY A 1 177 ? -25.695 8.154 9.616 1.00 97.19 177 GLY A C 1
ATOM 1417 O O . GLY A 1 177 ? -25.405 8.014 8.427 1.00 97.19 177 GLY A O 1
ATOM 1418 N N . GLY A 1 178 ? -25.766 9.358 10.191 1.00 96.62 178 GLY A N 1
ATOM 1419 C CA . GLY A 1 178 ? -25.490 10.604 9.470 1.00 96.62 178 GLY A CA 1
ATOM 1420 C C . GLY A 1 178 ? -24.044 10.698 8.975 1.00 96.62 178 GLY A C 1
ATOM 1421 O O . GLY A 1 178 ? -23.798 11.100 7.833 1.00 96.62 178 GLY A O 1
ATOM 1422 N N . ALA A 1 179 ? -23.075 10.258 9.786 1.00 95.81 179 ALA A N 1
ATOM 1423 C CA . ALA A 1 179 ? -21.670 10.199 9.387 1.00 95.81 179 ALA A CA 1
ATOM 1424 C C . ALA A 1 179 ? -21.452 9.257 8.188 1.00 95.81 179 ALA A C 1
ATOM 1426 O O . ALA A 1 179 ? -20.757 9.621 7.233 1.00 95.81 179 ALA A O 1
ATOM 1427 N N . ALA A 1 180 ? -22.069 8.073 8.212 1.00 96.12 180 ALA A N 1
ATOM 1428 C CA . ALA A 1 180 ? -21.995 7.093 7.134 1.00 96.12 180 ALA A CA 1
ATOM 1429 C C . ALA A 1 180 ? -22.697 7.568 5.854 1.00 96.12 180 ALA A C 1
ATOM 1431 O O . ALA A 1 180 ? -22.124 7.454 4.767 1.00 96.12 180 ALA A O 1
ATOM 1432 N N . ALA A 1 181 ? -23.888 8.165 5.968 1.00 94.88 181 ALA A N 1
ATOM 1433 C CA . ALA A 1 181 ? -24.601 8.761 4.837 1.00 94.88 181 ALA A CA 1
ATOM 1434 C C . ALA A 1 181 ? -23.740 9.826 4.143 1.00 94.88 181 ALA A C 1
ATOM 1436 O O . ALA A 1 181 ? -23.515 9.755 2.935 1.00 94.88 181 ALA A O 1
ATOM 1437 N N . ARG A 1 182 ? -23.134 10.735 4.916 1.00 93.62 182 ARG A N 1
ATOM 1438 C CA . ARG A 1 182 ? -22.243 11.768 4.375 1.00 93.62 182 ARG A CA 1
ATOM 1439 C C . ARG A 1 182 ? -21.014 11.194 3.668 1.00 93.62 182 ARG A C 1
ATOM 1441 O O . ARG A 1 182 ? -20.585 11.747 2.656 1.00 93.62 182 ARG A O 1
ATOM 1448 N N . LEU A 1 183 ? -20.423 10.117 4.188 1.00 92.81 183 LEU A N 1
ATOM 1449 C CA . LEU A 1 183 ? -19.291 9.451 3.534 1.00 92.81 183 LEU A CA 1
ATOM 1450 C C . LEU A 1 183 ? -19.695 8.903 2.160 1.00 92.81 183 LEU A C 1
ATOM 1452 O O . LEU A 1 183 ? -19.001 9.176 1.177 1.00 92.81 183 LEU A O 1
ATOM 1456 N N . ARG A 1 184 ? -20.844 8.224 2.073 1.00 91.69 184 ARG A N 1
ATOM 1457 C CA . ARG A 1 184 ? -21.396 7.692 0.814 1.00 91.69 184 ARG A CA 1
ATOM 1458 C C . ARG A 1 184 ? -21.780 8.798 -0.172 1.00 91.69 184 ARG A C 1
ATOM 1460 O O . ARG A 1 184 ? -21.523 8.684 -1.366 1.00 91.69 184 ARG A O 1
ATOM 1467 N N . GLU A 1 185 ? -22.344 9.897 0.324 1.00 90.31 185 GLU A N 1
ATOM 1468 C CA . GLU A 1 185 ? -22.736 11.054 -0.489 1.00 90.31 185 GLU A CA 1
ATOM 1469 C C . GLU A 1 185 ? -21.549 11.898 -0.961 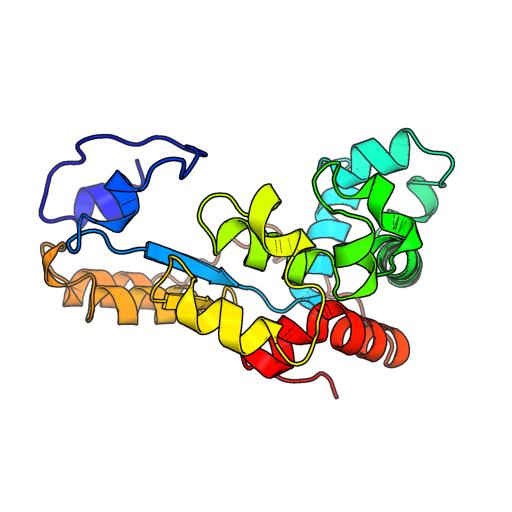1.00 90.31 185 GLU A C 1
ATOM 1471 O O . GLU A 1 185 ? -21.671 12.642 -1.938 1.00 90.31 185 GLU A O 1
ATOM 1476 N N . SER A 1 186 ? -20.389 11.794 -0.302 1.00 82.81 186 SER A N 1
ATOM 1477 C CA . SER A 1 186 ? -19.189 12.531 -0.689 1.00 82.81 186 SER A CA 1
ATOM 1478 C C . SER A 1 186 ? -18.648 12.024 -2.036 1.00 82.81 186 SER A C 1
ATOM 1480 O O . SER A 1 186 ? -17.801 11.141 -2.133 1.00 82.81 186 SER A O 1
ATOM 1482 N N . ARG A 1 187 ? -19.158 12.607 -3.127 1.00 61.88 187 ARG A N 1
ATOM 1483 C CA . ARG A 1 187 ? -18.788 12.257 -4.509 1.00 61.88 187 ARG A CA 1
ATOM 1484 C C . ARG A 1 187 ? -17.341 12.614 -4.867 1.00 61.88 187 ARG A C 1
ATOM 1486 O O . ARG A 1 187 ? -16.814 12.119 -5.861 1.00 61.88 187 ARG A O 1
ATOM 1493 N N . GLU A 1 188 ? -16.671 13.457 -4.081 1.00 54.59 188 GLU A N 1
ATOM 1494 C CA . GLU A 1 188 ? -15.281 13.836 -4.339 1.00 54.59 188 GLU A CA 1
ATOM 1495 C C . GLU A 1 188 ? -14.285 12.826 -3.760 1.00 54.59 188 GLU A C 1
ATOM 1497 O O . GLU A 1 188 ? -13.698 13.019 -2.693 1.00 54.59 188 GLU A O 1
ATOM 1502 N N . ARG A 1 189 ? -13.932 11.818 -4.562 1.00 57.31 189 ARG A N 1
ATOM 1503 C CA . ARG A 1 189 ? -12.545 11.344 -4.527 1.00 57.31 189 ARG A CA 1
ATOM 1504 C C . ARG A 1 189 ? -11.661 12.448 -5.087 1.00 57.31 189 ARG A C 1
ATOM 1506 O O . ARG A 1 189 ? -11.518 12.570 -6.303 1.00 57.31 189 ARG A O 1
ATOM 1513 N N . ARG A 1 190 ? -10.983 13.211 -4.225 1.00 50.94 190 ARG A N 1
ATOM 1514 C CA . ARG A 1 190 ? -9.818 14.012 -4.643 1.00 50.94 190 ARG A CA 1
ATOM 1515 C C . ARG A 1 190 ? -8.631 13.099 -4.952 1.00 50.94 190 ARG A C 1
ATOM 1517 O O . ARG A 1 190 ? -7.574 13.188 -4.335 1.00 50.94 190 ARG A O 1
ATOM 1524 N N . ASN A 1 191 ? -8.784 12.226 -5.942 1.00 52.59 191 ASN A N 1
ATOM 1525 C CA . ASN A 1 191 ? -7.638 11.643 -6.610 1.00 52.59 191 ASN A CA 1
ATOM 1526 C C . ASN A 1 191 ? -7.024 12.757 -7.459 1.00 52.59 191 ASN A C 1
ATOM 1528 O O . ASN A 1 191 ? -7.551 13.119 -8.508 1.00 52.59 191 ASN A O 1
ATOM 1532 N N . SER A 1 192 ? -5.872 13.275 -7.039 1.00 47.25 192 SER A N 1
ATOM 1533 C CA . SER A 1 192 ? -5.062 14.271 -7.765 1.00 47.25 192 SER A CA 1
ATOM 1534 C C . SER A 1 192 ? -4.554 13.802 -9.149 1.00 47.25 192 SER A C 1
ATOM 1536 O O . SER A 1 192 ? -3.760 14.490 -9.799 1.00 47.25 192 SER A O 1
ATOM 1538 N N . ASN A 1 193 ? -5.026 12.637 -9.609 1.00 50.81 193 ASN A N 1
ATOM 1539 C CA . ASN A 1 193 ? -4.698 11.974 -10.865 1.00 50.81 193 ASN A CA 1
ATOM 1540 C C . ASN A 1 193 ? -5.888 11.839 -11.840 1.00 50.81 193 ASN A C 1
ATOM 1542 O O . ASN A 1 193 ? -5.690 11.280 -12.913 1.00 50.81 193 ASN A O 1
ATOM 1546 N N . SER A 1 194 ? -7.084 12.366 -11.536 1.00 48.25 194 SER A N 1
ATOM 1547 C CA . SER A 1 194 ? -8.299 12.205 -12.370 1.00 48.25 194 SER A CA 1
ATOM 1548 C C . SER A 1 194 ? -8.193 12.712 -13.819 1.00 48.25 194 SER A C 1
ATOM 1550 O O . SER A 1 194 ? -9.030 12.372 -14.645 1.00 48.25 194 SER A O 1
ATOM 1552 N N . LYS A 1 195 ? -7.162 13.499 -14.153 1.00 55.62 195 LYS A N 1
ATOM 1553 C CA . LYS A 1 195 ? -6.925 14.028 -15.509 1.00 55.62 195 LYS A CA 1
ATOM 1554 C C . LYS A 1 195 ? -5.991 13.176 -16.379 1.00 55.62 195 LYS A C 1
ATOM 1556 O O . LYS A 1 195 ? -5.726 13.558 -17.514 1.00 55.62 195 LYS A O 1
ATOM 1561 N N . ARG A 1 196 ? -5.427 12.077 -15.867 1.00 66.38 196 ARG A N 1
ATOM 1562 C CA . ARG A 1 196 ? -4.461 11.260 -16.621 1.00 66.38 196 ARG A CA 1
ATOM 1563 C C . ARG A 1 196 ? -5.146 10.058 -17.252 1.00 66.38 196 ARG A C 1
ATOM 1565 O O . ARG A 1 196 ? -5.877 9.344 -16.572 1.00 66.38 196 ARG A O 1
ATOM 1572 N N . LYS A 1 197 ? -4.870 9.828 -18.539 1.00 73.06 197 LYS A N 1
ATOM 1573 C CA . LYS A 1 197 ? -5.230 8.566 -19.187 1.00 73.06 197 LYS A CA 1
ATOM 1574 C C . LYS A 1 197 ? -4.498 7.428 -18.459 1.00 73.06 197 LYS A C 1
ATOM 1576 O O . LYS A 1 197 ? -3.299 7.573 -18.207 1.00 73.06 197 LYS A O 1
ATOM 1581 N N . PRO A 1 198 ? -5.195 6.343 -18.087 1.00 78.19 198 PRO A N 1
ATOM 1582 C CA . PRO A 1 198 ? -4.542 5.140 -17.595 1.00 78.19 198 PRO A CA 1
ATOM 1583 C C . PRO A 1 198 ? -3.502 4.668 -18.611 1.00 78.19 198 PRO A C 1
ATOM 1585 O O . PRO A 1 198 ? -3.753 4.719 -19.814 1.00 78.19 198 PRO A O 1
ATOM 1588 N N . ILE A 1 199 ? -2.341 4.238 -18.123 1.00 88.44 199 ILE A N 1
ATOM 1589 C CA . ILE A 1 199 ? -1.345 3.561 -18.956 1.00 88.44 199 ILE A CA 1
ATOM 1590 C C . ILE A 1 199 ? -1.867 2.156 -19.241 1.00 88.44 199 ILE A C 1
ATOM 1592 O O . ILE A 1 199 ? -2.286 1.463 -18.308 1.00 88.44 199 ILE A O 1
ATOM 1596 N N . THR A 1 200 ? -1.837 1.737 -20.502 1.00 92.62 200 THR A N 1
ATOM 1597 C CA . THR A 1 200 ? -2.074 0.339 -20.861 1.00 92.62 200 THR A CA 1
ATOM 1598 C C . THR A 1 200 ? -0.878 -0.478 -20.398 1.00 92.62 200 THR A C 1
ATOM 1600 O O . THR A 1 200 ? 0.273 -0.094 -20.597 1.00 92.62 200 THR A O 1
ATOM 1603 N N . VAL A 1 201 ? -1.142 -1.592 -19.724 1.00 94.56 201 VAL A N 1
ATOM 1604 C CA . VAL A 1 201 ? -0.102 -2.437 -19.129 1.00 94.56 201 VAL A CA 1
ATOM 1605 C C . VAL A 1 201 ? -0.180 -3.808 -19.776 1.00 94.56 201 VAL A C 1
ATOM 1607 O O . VAL A 1 201 ? -1.264 -4.393 -19.839 1.00 94.56 201 VAL A O 1
ATOM 1610 N N . SER A 1 202 ? 0.960 -4.298 -20.264 1.00 96.19 202 SER A N 1
ATOM 1611 C CA . SER A 1 202 ? 1.046 -5.602 -20.918 1.00 96.19 202 SER A CA 1
ATOM 1612 C C . SER A 1 202 ? 0.735 -6.747 -19.947 1.00 96.19 202 SER A C 1
ATOM 1614 O O . SER A 1 202 ? 0.807 -6.589 -18.723 1.00 96.19 202 SER A O 1
ATOM 1616 N N . ASN A 1 203 ? 0.395 -7.916 -20.488 1.00 97.25 203 ASN A N 1
ATOM 1617 C CA . ASN A 1 203 ? 0.070 -9.087 -19.673 1.00 97.25 203 ASN A CA 1
ATOM 1618 C C . ASN A 1 203 ? 1.279 -9.592 -18.878 1.00 97.25 203 ASN A C 1
ATOM 1620 O O . ASN A 1 203 ? 1.122 -10.031 -17.743 1.00 97.25 203 ASN A O 1
ATOM 1624 N N . GLU A 1 204 ? 2.487 -9.438 -19.413 1.00 96.94 204 GLU A N 1
ATOM 1625 C CA . GLU A 1 204 ? 3.735 -9.793 -18.737 1.00 96.94 204 GLU A CA 1
ATOM 1626 C C . GLU A 1 204 ? 3.959 -8.915 -17.500 1.00 96.94 204 GLU A C 1
ATOM 1628 O O . GLU A 1 204 ? 4.296 -9.416 -16.431 1.00 96.94 204 GLU A O 1
ATOM 1633 N N . LEU A 1 205 ? 3.709 -7.606 -17.608 1.00 97.31 205 LEU A N 1
ATOM 1634 C CA . LEU A 1 205 ? 3.842 -6.687 -16.475 1.00 97.31 205 LEU A CA 1
ATOM 1635 C C . LEU A 1 205 ? 2.740 -6.887 -15.432 1.00 97.31 205 LEU A C 1
ATOM 1637 O O . LEU A 1 205 ? 3.007 -6.797 -14.235 1.00 97.31 205 LEU A O 1
ATOM 1641 N N . LYS A 1 206 ? 1.508 -7.182 -15.861 1.00 98.00 206 LYS A N 1
ATOM 1642 C CA . LYS A 1 206 ? 0.430 -7.586 -14.947 1.00 98.00 206 LYS A CA 1
ATOM 1643 C C . LYS A 1 206 ? 0.822 -8.846 -14.170 1.00 98.00 206 LYS A C 1
ATOM 1645 O O . LYS A 1 206 ? 0.709 -8.851 -12.945 1.00 98.00 206 LYS A O 1
ATOM 1650 N N . ALA A 1 207 ? 1.330 -9.865 -14.867 1.00 98.00 207 ALA A N 1
ATOM 1651 C CA . ALA A 1 207 ? 1.784 -11.114 -14.266 1.00 98.00 207 ALA A CA 1
ATOM 1652 C C . ALA A 1 207 ? 2.931 -10.877 -13.277 1.00 98.00 207 ALA A C 1
ATOM 1654 O O . ALA A 1 207 ? 2.859 -11.363 -12.150 1.00 98.00 207 ALA A O 1
ATOM 1655 N N . LEU A 1 208 ? 3.916 -10.045 -13.639 1.00 97.56 208 LEU A N 1
ATOM 1656 C CA . LEU A 1 208 ? 4.981 -9.618 -12.731 1.00 97.56 208 LEU A CA 1
ATOM 1657 C C . LEU A 1 208 ? 4.402 -8.984 -11.463 1.00 97.56 208 LEU A C 1
ATOM 1659 O O . LEU A 1 208 ? 4.765 -9.367 -10.357 1.00 97.56 208 LEU A O 1
ATOM 1663 N N . VAL A 1 209 ? 3.479 -8.029 -11.589 1.00 98.00 209 VAL A N 1
ATOM 1664 C CA . VAL A 1 209 ? 2.871 -7.388 -10.414 1.00 98.00 209 VAL A CA 1
ATOM 1665 C C . VAL A 1 209 ? 2.111 -8.409 -9.565 1.00 98.00 209 VAL A C 1
ATOM 1667 O O . VAL A 1 209 ? 2.181 -8.337 -8.344 1.00 98.00 209 VAL A O 1
ATOM 1670 N N . GLN A 1 210 ? 1.412 -9.372 -10.164 1.00 98.12 210 GLN A N 1
ATOM 1671 C CA . GLN A 1 210 ? 0.711 -10.425 -9.418 1.00 98.12 210 GLN A CA 1
ATOM 1672 C C . GLN A 1 210 ? 1.652 -11.390 -8.705 1.00 98.12 210 GLN A C 1
ATOM 1674 O O . GLN A 1 210 ? 1.352 -11.833 -7.599 1.00 98.12 210 GLN A O 1
ATOM 1679 N N . GLU A 1 211 ? 2.778 -11.717 -9.328 1.00 97.62 211 GLU A N 1
ATOM 1680 C CA . GLU A 1 211 ? 3.807 -12.564 -8.742 1.00 97.62 211 GLU A CA 1
ATOM 1681 C C . GLU A 1 211 ? 4.492 -11.856 -7.572 1.00 97.62 211 GLU A C 1
ATOM 1683 O O . GLU A 1 211 ? 4.576 -12.398 -6.470 1.00 97.62 211 GLU A O 1
ATOM 1688 N N . ARG A 1 212 ? 4.949 -10.622 -7.799 1.00 97.19 212 ARG A N 1
ATOM 1689 C CA . ARG A 1 212 ? 5.694 -9.843 -6.809 1.00 97.19 212 ARG A CA 1
ATOM 1690 C C . ARG A 1 212 ? 4.790 -9.401 -5.670 1.00 97.19 212 ARG A C 1
ATOM 1692 O O . ARG A 1 212 ? 5.167 -9.511 -4.511 1.00 97.19 212 ARG A O 1
ATOM 1699 N N . GLU A 1 213 ? 3.576 -8.960 -5.964 1.00 97.81 213 GLU A N 1
ATOM 1700 C CA . GLU A 1 213 ? 2.623 -8.470 -4.966 1.00 97.81 213 GLU A CA 1
ATOM 1701 C C . GLU A 1 213 ? 1.602 -9.542 -4.565 1.00 97.81 213 GLU A C 1
ATOM 1703 O O . GLU A 1 213 ? 0.467 -9.223 -4.211 1.00 97.81 213 GLU A O 1
ATOM 1708 N N . TRP A 1 214 ? 2.004 -10.820 -4.607 1.00 98.06 214 TRP A N 1
ATOM 1709 C CA . TRP A 1 214 ? 1.131 -11.977 -4.383 1.00 98.06 214 TRP A CA 1
ATOM 1710 C C . TRP A 1 214 ? 0.305 -11.878 -3.104 1.00 98.06 214 TRP A C 1
ATOM 1712 O O . TRP A 1 214 ? -0.864 -12.244 -3.110 1.00 98.06 214 TRP A O 1
ATOM 1722 N N . PHE A 1 215 ? 0.869 -11.328 -2.025 1.00 98.12 215 PHE A N 1
ATOM 1723 C CA . PHE A 1 215 ? 0.181 -11.190 -0.743 1.00 98.12 215 PHE A CA 1
ATOM 1724 C C . PHE A 1 215 ? -1.098 -10.352 -0.875 1.00 98.12 215 PHE A C 1
ATOM 1726 O O . PHE A 1 215 ? -2.121 -10.647 -0.257 1.00 98.12 215 PHE A O 1
ATOM 1733 N N . MET A 1 216 ? -1.071 -9.323 -1.721 1.00 98.25 216 MET A N 1
ATOM 1734 C CA . MET A 1 216 ? -2.225 -8.461 -1.966 1.00 98.25 216 MET A CA 1
ATOM 1735 C C . MET A 1 216 ? -3.368 -9.244 -2.634 1.00 98.25 216 MET A C 1
ATOM 1737 O O . MET A 1 216 ? -4.532 -9.024 -2.312 1.00 98.25 216 MET A O 1
ATOM 1741 N N . TYR A 1 217 ? -3.061 -10.200 -3.510 1.00 98.19 217 TYR A N 1
ATOM 1742 C CA . TYR A 1 217 ? -4.073 -11.019 -4.190 1.00 98.19 217 TYR A CA 1
ATOM 1743 C C . TYR A 1 217 ? -4.496 -12.218 -3.341 1.00 98.19 217 TYR A C 1
ATOM 1745 O O . TYR A 1 217 ? -5.679 -12.398 -3.073 1.00 98.19 217 TYR A O 1
ATOM 1753 N N . ASP A 1 218 ? -3.526 -13.001 -2.875 1.00 97.75 218 ASP A N 1
ATOM 1754 C CA . ASP A 1 218 ? -3.749 -14.293 -2.225 1.00 97.75 218 ASP A CA 1
ATOM 1755 C C . ASP A 1 218 ? -4.254 -14.138 -0.786 1.00 97.75 218 ASP A C 1
ATOM 1757 O O . ASP A 1 218 ? -5.013 -14.978 -0.309 1.00 97.75 218 ASP A O 1
ATOM 1761 N N . VAL A 1 219 ? -3.851 -13.067 -0.088 1.00 97.62 219 VAL A N 1
ATOM 1762 C CA . VAL A 1 219 ? -4.196 -12.849 1.329 1.00 97.62 219 VAL A CA 1
ATOM 1763 C C . VAL A 1 219 ? -5.217 -11.729 1.504 1.00 97.62 219 VAL A C 1
ATOM 1765 O O . VAL A 1 219 ? -6.149 -11.879 2.290 1.00 97.62 219 VAL A O 1
ATOM 1768 N N . LEU A 1 220 ? -5.080 -10.608 0.785 1.00 97.50 220 LEU A N 1
ATOM 1769 C CA . LEU A 1 220 ? -6.042 -9.494 0.884 1.00 97.50 220 LEU A CA 1
ATOM 1770 C C . LEU A 1 220 ? -7.208 -9.590 -0.116 1.00 97.50 220 LEU A C 1
ATOM 1772 O O . LEU A 1 220 ? -8.124 -8.759 -0.076 1.00 97.50 220 LEU A O 1
ATOM 1776 N N . GLY A 1 221 ? -7.195 -10.592 -0.999 1.00 97.44 221 GLY A N 1
ATOM 1777 C CA . GLY A 1 221 ? -8.295 -10.879 -1.917 1.00 97.44 221 GLY A CA 1
ATOM 1778 C C . GLY A 1 221 ? -8.496 -9.809 -2.989 1.00 97.44 221 GLY A C 1
ATOM 1779 O O . GLY A 1 221 ? -9.641 -9.519 -3.353 1.00 97.44 221 GLY A O 1
ATOM 1780 N N . TYR A 1 222 ? -7.427 -9.152 -3.452 1.00 97.38 222 TYR A N 1
ATOM 1781 C CA . TYR A 1 222 ? -7.521 -8.322 -4.655 1.00 97.38 222 TYR A CA 1
ATOM 1782 C C . TYR A 1 222 ? -7.800 -9.198 -5.883 1.00 97.38 222 TYR A C 1
ATOM 1784 O O . TYR A 1 222 ? -7.237 -10.291 -5.996 1.00 97.38 222 TYR A O 1
ATOM 1792 N N . PRO A 1 223 ? -8.657 -8.739 -6.813 1.00 96.56 223 PRO A N 1
ATOM 1793 C CA . PRO A 1 223 ? -8.904 -9.471 -8.043 1.00 96.56 223 PRO A CA 1
ATOM 1794 C C . PRO A 1 223 ? -7.611 -9.578 -8.850 1.00 96.56 223 PRO A C 1
ATOM 1796 O O . PRO A 1 223 ? -6.836 -8.629 -8.964 1.00 96.56 223 PRO A O 1
ATOM 1799 N N . ARG A 1 224 ? -7.381 -10.760 -9.414 1.00 96.88 224 ARG A N 1
ATOM 1800 C CA . ARG A 1 224 ? -6.264 -11.006 -10.320 1.00 96.88 224 ARG A CA 1
ATOM 1801 C C . ARG A 1 224 ? -6.532 -10.315 -11.660 1.00 96.88 224 ARG A C 1
ATOM 1803 O O . ARG A 1 224 ? -7.666 -10.312 -12.132 1.00 96.88 224 ARG A O 1
ATOM 1810 N N . TYR A 1 225 ? -5.495 -9.738 -12.264 1.00 95.56 225 TYR A N 1
ATOM 1811 C CA . TYR A 1 225 ? -5.597 -9.223 -13.624 1.00 95.56 225 TYR A CA 1
ATOM 1812 C C . TYR A 1 225 ? -5.811 -10.382 -14.597 1.00 95.56 225 TYR A C 1
ATOM 1814 O O . TYR A 1 225 ? -5.230 -11.457 -14.419 1.00 95.56 225 TYR A O 1
ATOM 1822 N N . VAL A 1 226 ? -6.651 -10.127 -15.596 1.00 86.19 226 VAL A N 1
ATOM 1823 C CA . VAL A 1 226 ? -6.918 -11.008 -16.738 1.00 86.19 226 VAL A CA 1
ATOM 1824 C C . VAL A 1 226 ? -6.252 -10.429 -17.983 1.00 86.19 226 VAL A C 1
ATOM 1826 O O . VAL A 1 226 ? -6.071 -9.178 -18.046 1.00 86.19 226 VAL A O 1
#

Secondary structure (DSSP, 8-state):
--HHHHHHBSS------TT-----GGGTS-TT---EEEE--HHHHHHHHHHHHTTT-SHHHHHHTTSSS-HHHHTSSSHHHHHHHHHHHHSGGGHHHH-TTS-HHHHHHS-HHHHHHHHHHSSSHHHHGGG---TTTHHHHHHHH-S-SEEEEGGGHHHHHHHHHHTTTGGGBS-HHHHHHHHHH------TTTTSPPPP--HHHHHHHHHHTHHHHHTT-PPPP-